Protein 9KTA (pdb70)

Organism: Bacillus subtilis (strain 168) (NCBI:txid224308)

Foldseek 3Di:
DAAEAEEEEEEADFDQALVCPQQLVCQVVPNDGDDPVVSVVVSVLQVVLPHGNVFNVLSVLQQVLLQVVLVPPDPHYRYDYFYAHRRDPPHLLVRLVVCVVVPHQEYEYEYQFAFAFPVPQVVSVVVNQVSCVVVDRHHYHYDRHQLPLVLLLVVLLVLVLVVLVPDDPLQNVQEEEEEEEAKDFPCSVVVVTCRVVSSVVSFVSSCVSNVNDHYYYAYEDYDDDPGDIDGDYLQVVVVVVCVVRNRQEYEYEHNRHQDDDSCCSPGQVPRNVVSSVVSNHHYHYGDHNRNDVSVSVSVSVSRCVSVVNDD

Secondary structure (DSSP, 8-state):
-PEEEEEEEEE----SSGGGHHHHHHHHTTT-PPPHHHHHHHHHHHHHTT-SHHHHHHHHHHHHHHHHHHHHH-SSEEEEEEEEESSSSSBHHHHHHHHHHTT--EEEEEESSSS--TTTHHHHHHHHHHHHHHH-S-EEEE----TT-HHHHHHHHHHHHHHHHHS-HHHHTSEEEEEEEE--BGGGGGGT--HHHHHHHHHHHHHHHHT---EEEEEE-----SS-BSS-BHHHHHHHHHHHH--SEEEEE-TT--SSSHHHHTTTTTHHHHHHHHHT-EEE-PPP-TT-HHHHHHHHHHHHHHTTS--

GO terms:
  GO:0005737 cytoplasm (C, EXP)

Sequence (311 aa):
SRKKMGLLVMACCCGTPYKEEDIEERRYYYTHIRRRGRKPEPEEMMLQDLKDRYEAIGGISPLAQQITEQQAHHNLEQHLNEIQDEITFKAYIGLKKHIEPFIEDAVAEMHKDGITEAVSIVLAPHFSTFSSVQSSYNKKRAKKEEAEEKKLGGGLTITTSVESWYDEPKFVTYWVDRVKETYASMPEDDERENAMLIVSAHSLPEKIKKEEFFGDPYPDQLHEESAKKLIAEGAGVSSEYAVGWQSEGNTPDPWLGPDVQDLTRDLFEEQKGYQQAFVYVPVGFVADHLEEVLYYDNDYECKVVTDDIGASYYRPEEMPNAKKPEFIDALATVVLKKLGRVD

Structure (mmCIF, N/CA/C/O backbone):
data_9KTA
#
_entry.id   9KTA
#
_cell.length_a   48.620
_cell.length_b   49.820
_cell.length_c   118.430
_cell.angle_alpha   90.00
_cell.angle_beta   90.00
_cell.angle_gamma   90.00
#
_symmetry.space_group_name_H-M   'P 21 21 21'
#
loop_
_entity.id
_entity.type
_entity.pdbx_description
1 polymer 'Coproporphyrin III ferrochelatase'
2 non-polymer 'MAGNESIUM ION'
3 non-polymer 'CHLORIDE ION'
4 water water
#
loop_
_atom_site.group_PDB
_atom_site.id
_atom_site.type_symbol
_atom_site.label_atom_id
_atom_site.label_alt_id
_atom_site.label_comp_id
_atom_site.label_asym_id
_atom_site.label_entity_id
_atom_site.label_seq_id
_atom_site.pdbx_PDB_ins_code
_atom_site.Cartn_x
_atom_site.Cartn_y
_atom_site.Cartn_z
_atom_site.occupancy
_atom_site.B_iso_or_equiv
_atom_site.auth_seq_id
_atom_site.auth_comp_id
_atom_site.auth_asym_id
_atom_site.auth_atom_id
_atom_site.pdbx_PDB_model_num
ATOM 1 N N . SER A 1 3 ? 14.177 -36.354 32.912 1.00 46.52 2 SER A N 1
ATOM 2 C CA . SER A 1 3 ? 14.925 -35.126 33.157 1.00 52.06 2 SER A CA 1
ATOM 3 C C . SER A 1 3 ? 14.849 -34.177 31.961 1.00 39.19 2 SER A C 1
ATOM 4 O O . SER A 1 3 ? 14.342 -34.543 30.893 1.00 31.10 2 SER A O 1
ATOM 7 N N . ARG A 1 4 ? 15.365 -32.963 32.142 1.00 23.49 3 ARG A N 1
ATOM 8 C CA . ARG A 1 4 ? 15.228 -31.941 31.115 1.00 18.12 3 ARG A CA 1
ATOM 9 C C . ARG A 1 4 ? 16.144 -32.257 29.935 1.00 19.85 3 ARG A C 1
ATOM 10 O O . ARG A 1 4 ? 17.276 -32.720 30.107 1.00 22.30 3 ARG A O 1
ATOM 18 N N . LYS A 1 5 ? 15.616 -32.065 28.726 1.00 16.57 4 LYS A N 1
ATOM 19 C CA . LYS A 1 5 ? 16.427 -32.165 27.527 1.00 17.00 4 LYS A CA 1
ATOM 20 C C . LYS A 1 5 ? 17.286 -30.917 27.402 1.00 15.33 4 LYS A C 1
ATOM 21 O O . LYS A 1 5 ? 16.799 -29.796 27.553 1.00 16.59 4 LYS A O 1
ATOM 27 N N . LYS A 1 6 ? 18.553 -31.101 27.083 1.00 12.59 5 LYS A N 1
ATOM 28 C CA . LYS A 1 6 ? 19.461 -29.989 26.848 1.00 13.98 5 LYS A CA 1
ATOM 29 C C . LYS A 1 6 ? 19.359 -29.563 25.389 1.00 12.71 5 LYS A C 1
ATOM 30 O O . LYS A 1 6 ? 19.391 -30.413 24.480 1.00 13.75 5 LYS A O 1
ATOM 36 N N . MET A 1 7 ? 19.267 -28.254 25.151 1.00 9.78 6 MET A N 1
ATOM 37 C CA . MET A 1 7 ? 19.280 -27.764 23.780 1.00 10.23 6 MET A CA 1
ATOM 38 C C . MET A 1 7 ? 20.175 -26.543 23.682 1.00 9.63 6 MET A C 1
ATOM 39 O O . MET A 1 7 ? 20.232 -25.719 24.617 1.00 11.56 6 MET A O 1
ATOM 44 N N . GLY A 1 8 ? 20.877 -26.423 22.552 1.00 9.23 7 GLY A N 1
ATOM 45 C CA . GLY A 1 8 ? 21.511 -25.161 22.235 1.00 10.18 7 GLY A CA 1
ATOM 46 C C . GLY A 1 8 ? 20.479 -24.165 21.741 1.00 8.99 7 GLY A C 1
ATOM 47 O O . GLY A 1 8 ? 19.493 -24.523 21.074 1.00 9.20 7 GLY A O 1
ATOM 48 N N . LEU A 1 9 ? 20.732 -22.897 22.053 1.00 8.94 8 LEU A N 1
ATOM 49 C CA . LEU A 1 9 ? 19.931 -21.766 21.591 1.00 8.81 8 LEU A CA 1
ATOM 50 C C . LEU A 1 9 ? 20.906 -20.888 20.825 1.00 8.63 8 LEU A C 1
ATOM 51 O O . LEU A 1 9 ? 21.731 -20.202 21.439 1.00 9.49 8 LEU A O 1
ATOM 56 N N . LEU A 1 10 ? 20.856 -20.950 19.510 1.00 8.61 9 LEU A N 1
ATOM 57 C CA . LEU A 1 10 ? 21.817 -20.244 18.670 1.00 8.79 9 LEU A CA 1
ATOM 58 C C . LEU A 1 10 ? 21.181 -18.919 18.258 1.00 8.41 9 LEU A C 1
ATOM 59 O O . LEU A 1 10 ? 20.176 -18.902 17.534 1.00 9.03 9 LEU A O 1
ATOM 64 N N . VAL A 1 11 ? 21.720 -17.818 18.764 1.00 8.77 10 VAL A N 1
ATOM 65 C CA . VAL A 1 11 ? 21.175 -16.484 18.555 1.00 8.26 10 VAL A CA 1
ATOM 66 C C . VAL A 1 11 ? 22.114 -15.772 17.589 1.00 8.15 10 VAL A C 1
ATOM 67 O O . VAL A 1 11 ? 23.314 -15.632 17.883 1.00 9.62 10 VAL A O 1
ATOM 71 N N . MET A 1 12 ? 21.594 -15.367 16.425 1.00 8.45 11 MET A N 1
ATOM 72 C CA . MET A 1 12 ? 22.426 -14.847 15.359 1.00 8.81 11 MET A CA 1
ATOM 73 C C . MET A 1 12 ? 22.092 -13.401 15.037 1.00 9.20 11 MET A C 1
ATOM 74 O O . MET A 1 12 ? 20.951 -12.956 15.207 1.00 9.32 11 MET A O 1
ATOM 79 N N . ALA A 1 13 ? 23.113 -12.658 14.610 1.00 9.19 12 ALA A N 1
ATOM 80 C CA . ALA A 1 13 ? 22.954 -11.241 14.330 1.00 9.59 12 ALA A CA 1
ATOM 81 C C . ALA A 1 13 ? 24.127 -10.794 13.475 1.00 9.11 12 ALA A C 1
ATOM 82 O O . ALA A 1 13 ? 25.094 -11.521 13.267 1.00 9.86 12 ALA A O 1
ATOM 84 N N . CYS A 1 14 ? 24.039 -9.575 12.966 1.00 10.40 13 CYS A N 1
ATOM 85 C CA A CYS A 1 14 ? 25.147 -9.137 12.132 0.25 11.23 13 CYS A CA 1
ATOM 86 C CA B CYS A 1 14 ? 25.126 -9.030 12.148 0.38 10.86 13 CYS A CA 1
ATOM 87 C CA C CYS A 1 14 ? 25.101 -8.993 12.156 0.37 10.84 13 CYS A CA 1
ATOM 88 C C . CYS A 1 14 ? 26.408 -8.865 12.937 1.00 9.93 13 CYS A C 1
ATOM 89 O O . CYS A 1 14 ? 27.499 -9.091 12.403 1.00 11.51 13 CYS A O 1
ATOM 96 N N . GLY A 1 15 ? 26.302 -8.452 14.189 1.00 10.55 14 GLY A N 1
ATOM 97 C CA . GLY A 1 15 ? 27.454 -8.120 14.989 1.00 11.24 14 GLY A CA 1
ATOM 98 C C . GLY A 1 15 ? 27.714 -6.634 14.977 1.00 10.20 14 GLY A C 1
ATOM 99 O O . GLY A 1 15 ? 27.212 -5.900 14.127 1.00 11.26 14 GLY A O 1
ATOM 100 N N . THR A 1 16 ? 28.538 -6.203 15.928 1.00 10.72 15 THR A N 1
ATOM 101 C CA . THR A 1 16 ? 28.955 -4.819 16.095 1.00 10.95 15 THR A CA 1
ATOM 102 C C . THR A 1 16 ? 30.398 -4.794 16.567 1.00 11.18 15 THR A C 1
ATOM 103 O O . THR A 1 16 ? 30.846 -5.723 17.248 1.00 12.32 15 THR A O 1
ATOM 107 N N . PRO A 1 17 ? 31.146 -3.738 16.251 1.00 10.61 16 PRO A N 1
ATOM 108 C CA . PRO A 1 17 ? 32.501 -3.628 16.811 1.00 10.30 16 PRO A CA 1
ATOM 109 C C . PRO A 1 17 ? 32.438 -3.593 18.333 1.00 10.52 16 PRO A C 1
ATOM 110 O O . PRO A 1 17 ? 31.466 -3.109 18.907 1.00 11.78 16 PRO A O 1
ATOM 114 N N . TYR A 1 18 ? 33.493 -4.056 18.994 1.00 10.37 17 TYR A N 1
ATOM 115 C CA . TYR A 1 18 ? 33.545 -4.054 20.446 1.00 10.94 17 TYR A CA 1
ATOM 116 C C . TYR A 1 18 ? 34.268 -2.835 21.005 1.00 10.19 17 TYR A C 1
ATOM 117 O O . TYR A 1 18 ? 34.062 -2.480 22.180 1.00 11.63 17 TYR A O 1
ATOM 126 N N . LYS A 1 19 ? 35.119 -2.209 20.186 1.00 10.08 18 LYS A N 1
ATOM 127 C CA . LYS A 1 19 ? 35.898 -1.043 20.574 1.00 9.68 18 LYS A CA 1
ATOM 128 C C . LYS A 1 19 ? 36.228 -0.276 19.302 1.00 8.26 18 LYS A C 1
ATOM 129 O O . LYS A 1 19 ? 36.046 -0.791 18.189 1.00 8.77 18 LYS A O 1
ATOM 135 N N . GLU A 1 20 ? 36.710 0.957 19.450 1.00 8.90 19 GLU A N 1
ATOM 136 C CA . GLU A 1 20 ? 36.922 1.779 18.261 1.00 8.81 19 GLU A CA 1
ATOM 137 C C . GLU A 1 20 ? 37.932 1.148 17.306 1.00 8.57 19 GLU A C 1
ATOM 138 O O . GLU A 1 20 ? 37.803 1.286 16.079 1.00 9.15 19 GLU A O 1
ATOM 144 N N . GLU A 1 21 ? 38.941 0.446 17.837 1.00 8.43 20 GLU A N 1
ATOM 145 C CA . GLU A 1 21 ? 39.957 -0.161 16.992 1.00 9.20 20 GLU A CA 1
ATOM 146 C C . GLU A 1 21 ? 39.432 -1.355 16.197 1.00 9.37 20 GLU A C 1
ATOM 147 O O . GLU A 1 21 ? 40.178 -1.870 15.354 1.00 11.16 20 GLU A O 1
ATOM 153 N N . ASP A 1 22 ? 38.187 -1.788 16.424 1.00 8.74 21 ASP A N 1
ATOM 154 C CA . ASP A 1 22 ? 37.562 -2.827 15.621 1.00 8.36 21 ASP A CA 1
ATOM 155 C C . ASP A 1 22 ? 36.830 -2.279 14.400 1.00 8.23 21 ASP A C 1
ATOM 156 O O . ASP A 1 22 ? 36.399 -3.064 13.544 1.00 9.24 21 ASP A O 1
ATOM 161 N N . ILE A 1 23 ? 36.630 -0.966 14.322 1.00 8.53 22 ILE A N 1
ATOM 162 C CA . ILE A 1 23 ? 35.853 -0.413 13.220 1.00 9.28 22 ILE A CA 1
ATOM 163 C C . ILE A 1 23 ? 36.452 -0.804 11.873 1.00 9.01 22 ILE A C 1
ATOM 164 O O . ILE A 1 23 ? 35.726 -1.232 10.962 1.00 9.27 22 ILE A O 1
ATOM 169 N N . GLU A 1 24 ? 37.768 -0.664 11.717 1.00 9.29 23 GLU A N 1
ATOM 170 C CA A GLU A 1 24 ? 38.378 -0.933 10.429 0.49 9.93 23 GLU A CA 1
ATOM 171 C CA B GLU A 1 24 ? 38.391 -0.944 10.424 0.51 9.98 23 GLU A CA 1
ATOM 172 C C . GLU A 1 24 ? 38.046 -2.344 9.950 1.00 9.54 23 GLU A C 1
ATOM 173 O O . GLU A 1 24 ? 37.583 -2.532 8.816 1.00 11.02 23 GLU A O 1
ATOM 184 N N . ARG A 1 25 ? 38.248 -3.349 10.804 1.00 9.61 24 ARG A N 1
ATOM 185 C CA A ARG A 1 25 ? 38.067 -4.736 10.373 0.52 11.22 24 ARG A CA 1
ATOM 186 C CA B ARG A 1 25 ? 38.060 -4.688 10.282 0.48 11.04 24 ARG A CA 1
ATOM 187 C C . ARG A 1 25 ? 36.587 -5.032 10.170 1.00 11.12 24 ARG A C 1
ATOM 188 O O . ARG A 1 25 ? 36.196 -5.760 9.226 1.00 11.97 24 ARG A O 1
ATOM 203 N N . TYR A 1 26 ? 35.747 -4.482 11.049 1.00 10.07 25 TYR A N 1
ATOM 204 C CA A TYR A 1 26 ? 34.319 -4.752 10.945 0.50 9.71 25 TYR A CA 1
ATOM 205 C CA B TYR A 1 26 ? 34.316 -4.727 10.958 0.50 9.73 25 TYR A CA 1
ATOM 206 C C . TYR A 1 26 ? 33.772 -4.229 9.622 1.00 9.03 25 TYR A C 1
ATOM 207 O O . TYR A 1 26 ? 33.074 -4.947 8.887 1.00 9.38 25 TYR A O 1
ATOM 224 N N . TYR A 1 27 ? 34.097 -2.987 9.288 1.00 9.33 26 TYR A N 1
ATOM 225 C CA . TYR A 1 27 ? 33.643 -2.417 8.031 1.00 9.16 26 TYR A CA 1
ATOM 226 C C . TYR A 1 27 ? 34.330 -3.036 6.832 1.00 8.57 26 TYR A C 1
ATOM 227 O O . TYR A 1 27 ? 33.693 -3.146 5.771 1.00 10.37 26 TYR A O 1
ATOM 236 N N . THR A 1 28 ? 35.592 -3.479 6.969 1.00 9.47 27 THR A N 1
ATOM 237 C CA . THR A 1 28 ? 36.193 -4.219 5.860 1.00 8.87 27 THR A CA 1
ATOM 238 C C . THR A 1 28 ? 35.358 -5.454 5.554 1.00 8.64 27 THR A C 1
ATOM 239 O O . THR A 1 28 ? 35.099 -5.781 4.387 1.00 9.47 27 THR A O 1
ATOM 243 N N . HIS A 1 29 ? 34.901 -6.125 6.623 1.00 9.17 28 HIS A N 1
ATOM 244 C CA . HIS A 1 29 ? 34.120 -7.348 6.474 1.00 9.02 28 HIS A CA 1
ATOM 245 C C . HIS A 1 29 ? 32.778 -7.054 5.802 1.00 9.17 28 HIS A C 1
ATOM 246 O O . HIS A 1 29 ? 32.400 -7.720 4.825 1.00 10.94 28 HIS A O 1
ATOM 253 N N . ILE A 1 30 ? 32.089 -5.994 6.249 1.00 9.56 29 ILE A N 1
ATOM 254 C CA . ILE A 1 30 ? 30.831 -5.616 5.611 1.00 11.27 29 ILE A CA 1
ATOM 255 C C . ILE A 1 30 ? 31.053 -5.269 4.155 1.00 11.42 29 ILE A C 1
ATOM 256 O O . ILE A 1 30 ? 30.202 -5.559 3.299 1.00 13.05 29 ILE A O 1
ATOM 261 N N . ARG A 1 31 ? 32.159 -4.604 3.861 1.00 10.24 30 ARG A N 1
ATOM 262 C CA . ARG A 1 31 ? 32.516 -4.181 2.518 1.00 10.85 30 ARG A CA 1
ATOM 263 C C . ARG A 1 31 ? 33.189 -5.283 1.708 1.00 11.03 30 ARG A C 1
ATOM 264 O O . ARG A 1 31 ? 33.746 -5.007 0.650 1.00 10.81 30 ARG A O 1
ATOM 272 N N . ARG A 1 32 ? 33.114 -6.529 2.157 1.00 9.79 31 ARG A N 1
ATOM 273 C CA B ARG A 1 32 ? 33.555 -7.679 1.371 0.51 10.21 31 ARG A CA 1
ATOM 274 C CA C ARG A 1 32 ? 33.546 -7.657 1.336 0.49 10.12 31 ARG A CA 1
ATOM 275 C C . ARG A 1 32 ? 35.031 -7.561 0.993 1.00 9.48 31 ARG A C 1
ATOM 276 O O . ARG A 1 32 ? 35.440 -7.819 -0.140 1.00 10.21 31 ARG A O 1
ATOM 291 N N . GLY A 1 33 ? 35.851 -7.205 1.988 1.00 10.06 32 GLY A N 1
ATOM 292 C CA . GLY A 1 33 ? 37.288 -7.190 1.810 1.00 11.98 32 GLY A CA 1
ATOM 293 C C . GLY A 1 33 ? 37.887 -5.857 1.444 1.00 11.57 32 GLY A C 1
ATOM 294 O O . GLY A 1 33 ? 39.117 -5.767 1.290 1.00 13.83 32 GLY A O 1
ATOM 295 N N . ARG A 1 34 ? 37.067 -4.839 1.263 1.00 10.69 33 ARG A N 1
ATOM 296 C CA . ARG A 1 34 ? 37.541 -3.528 0.824 1.00 11.55 33 ARG A CA 1
ATOM 297 C C . ARG A 1 34 ? 37.744 -2.643 2.051 1.00 12.13 33 ARG A C 1
ATOM 298 O O . ARG A 1 34 ? 36.766 -2.200 2.671 1.00 13.75 33 ARG A O 1
ATOM 306 N N . LYS A 1 35 ? 38.998 -2.411 2.424 1.00 12.85 34 LYS A N 1
ATOM 307 C CA . LYS A 1 35 ? 39.299 -1.623 3.610 1.00 11.89 34 LYS A CA 1
ATOM 308 C C . LYS A 1 35 ? 38.788 -0.204 3.397 1.00 11.97 34 LYS A C 1
ATOM 309 O O . LYS A 1 35 ? 39.040 0.382 2.332 1.00 14.02 34 LYS A O 1
ATOM 315 N N . PRO A 1 36 ? 38.073 0.386 4.360 1.00 12.12 35 PRO A N 1
ATOM 316 C CA . PRO A 1 36 ? 37.662 1.789 4.197 1.00 13.64 35 PRO A CA 1
ATOM 317 C C . PRO A 1 36 ? 38.875 2.694 4.095 1.00 12.61 35 PRO A C 1
ATOM 318 O O . PRO A 1 36 ? 39.909 2.453 4.724 1.00 13.94 35 PRO A O 1
ATOM 322 N N . GLU A 1 37 ? 38.730 3.733 3.284 1.00 14.41 36 GLU A N 1
ATOM 323 C CA . GLU A 1 37 ? 39.758 4.737 3.136 1.00 14.89 36 GLU A CA 1
ATOM 324 C C . GLU A 1 37 ? 39.856 5.561 4.415 1.00 13.79 36 GLU A C 1
ATOM 325 O O . GLU A 1 37 ? 38.942 5.553 5.240 1.00 14.20 36 GLU A O 1
ATOM 331 N N . PRO A 1 38 ? 40.967 6.284 4.608 1.00 15.87 37 PRO A N 1
ATOM 332 C CA . PRO A 1 38 ? 41.159 6.971 5.894 1.00 18.03 37 PRO A CA 1
ATOM 333 C C . PRO A 1 38 ? 40.055 7.954 6.249 1.00 15.64 37 PRO A C 1
ATOM 334 O O . PRO A 1 38 ? 39.654 8.020 7.410 1.00 15.84 37 PRO A O 1
ATOM 338 N N . GLU A 1 39 ? 39.522 8.698 5.276 1.00 16.79 38 GLU A N 1
ATOM 339 C CA A GLU A 1 39 ? 38.477 9.665 5.597 0.44 16.66 38 GLU A CA 1
ATOM 340 C CA B GLU A 1 39 ? 38.481 9.665 5.608 0.56 16.50 38 GLU A CA 1
ATOM 341 C C . GLU A 1 39 ? 37.232 8.958 6.114 1.00 13.54 38 GLU A C 1
ATOM 342 O O . GLU A 1 39 ? 36.579 9.423 7.066 1.00 13.51 38 GLU A O 1
ATOM 353 N N . MET A 1 40 ? 36.903 7.809 5.523 1.00 13.66 39 MET A N 1
ATOM 354 C CA A MET A 1 40 ? 35.751 7.049 5.986 0.45 13.53 39 MET A CA 1
ATOM 355 C CA B MET A 1 40 ? 35.755 7.042 5.981 0.55 13.55 39 MET A CA 1
ATOM 356 C C . MET A 1 40 ? 35.991 6.454 7.370 1.00 12.62 39 MET A C 1
ATOM 357 O O . MET A 1 40 ? 35.079 6.424 8.205 1.00 13.93 39 MET A O 1
ATOM 366 N N . LEU A 1 41 ? 37.198 5.952 7.637 1.00 14.22 40 LEU A N 1
ATOM 367 C CA . LEU A 1 41 ? 37.475 5.447 8.980 1.00 15.11 40 LEU A CA 1
ATOM 368 C C . LEU A 1 41 ? 37.253 6.530 10.028 1.00 13.58 40 LEU A C 1
ATOM 369 O O . LEU A 1 41 ? 36.649 6.288 11.085 1.00 15.72 40 LEU A O 1
ATOM 374 N N . GLN A 1 42 ? 37.763 7.737 9.758 1.00 14.06 41 GLN A N 1
ATOM 375 C CA . GLN A 1 42 ? 37.592 8.825 10.714 1.00 13.69 41 GLN A CA 1
ATOM 376 C C . GLN A 1 42 ? 36.113 9.175 10.880 1.00 14.29 41 GLN A C 1
ATOM 377 O O . GLN A 1 42 ? 35.638 9.391 12.003 1.00 14.63 41 GLN A O 1
ATOM 383 N N . ASP A 1 43 ? 35.370 9.229 9.771 1.00 13.80 42 ASP A N 1
ATOM 384 C CA . ASP A 1 43 ? 33.942 9.539 9.836 1.00 12.91 42 ASP A CA 1
ATOM 385 C C . ASP A 1 43 ? 33.204 8.526 10.688 1.00 12.64 42 ASP A C 1
ATOM 386 O O . ASP A 1 43 ? 32.383 8.892 11.544 1.00 13.08 42 ASP A O 1
ATOM 391 N N . LEU A 1 44 ? 33.500 7.246 10.482 1.00 12.18 43 LEU A N 1
ATOM 392 C CA . LEU A 1 44 ? 32.817 6.222 11.265 1.00 12.77 43 LEU A CA 1
ATOM 393 C C . LEU A 1 44 ? 33.119 6.360 12.747 1.00 12.79 43 LEU A C 1
ATOM 394 O O . LEU A 1 44 ? 32.219 6.229 13.592 1.00 12.73 43 LEU A O 1
ATOM 399 N N . LYS A 1 45 ? 34.385 6.628 13.089 1.00 12.52 44 LYS A N 1
ATOM 400 C CA . LYS A 1 45 ? 34.700 6.853 14.493 1.00 13.30 44 LYS A CA 1
ATOM 401 C C . LYS A 1 45 ? 33.874 7.999 15.055 1.00 12.61 44 LYS A C 1
ATOM 402 O O . LYS A 1 45 ? 33.357 7.917 16.172 1.00 12.92 44 LYS A O 1
ATOM 408 N N . ASP A 1 46 ? 33.767 9.092 14.295 1.00 12.44 45 ASP A N 1
ATOM 409 C CA . ASP A 1 46 ? 33.008 10.255 14.753 1.00 12.70 45 ASP A CA 1
ATOM 410 C C . ASP A 1 46 ? 31.533 9.916 14.951 1.00 12.30 45 ASP A C 1
ATOM 411 O O . ASP A 1 46 ? 30.914 10.405 15.896 1.00 12.70 45 ASP A O 1
ATOM 416 N N . ARG A 1 47 ? 30.963 9.090 14.060 1.00 11.99 46 ARG A N 1
ATOM 417 C CA . ARG A 1 47 ? 29.554 8.707 14.185 1.00 11.60 46 ARG A CA 1
ATOM 418 C C . ARG A 1 47 ? 29.344 7.926 15.468 1.00 11.64 46 ARG A C 1
ATOM 419 O O . ARG A 1 47 ? 28.391 8.168 16.222 1.00 12.39 46 ARG A O 1
ATOM 427 N N . TYR A 1 48 ? 30.235 6.961 15.734 1.00 11.00 47 TYR A N 1
ATOM 428 C CA . TYR A 1 48 ? 30.106 6.185 16.960 1.00 11.78 47 TYR A CA 1
ATOM 429 C C . TYR A 1 48 ? 30.287 7.058 18.202 1.00 12.78 47 TYR A C 1
ATOM 430 O O . TYR A 1 48 ? 29.588 6.864 19.198 1.00 14.35 47 TYR A O 1
ATOM 439 N N . GLU A 1 49 ? 31.198 8.042 18.168 1.00 12.18 48 GLU A N 1
ATOM 440 C CA . GLU A 1 49 ? 31.326 8.963 19.301 1.00 12.57 48 GLU A CA 1
ATOM 441 C C . GLU A 1 49 ? 30.047 9.772 19.496 1.00 12.31 48 GLU A C 1
ATOM 442 O O . GLU A 1 49 ? 29.591 9.982 20.633 1.00 14.05 48 GLU A O 1
ATOM 448 N N . ALA A 1 50 ? 29.445 10.211 18.385 1.00 12.79 49 ALA A N 1
ATOM 449 C CA . ALA A 1 50 ? 28.234 11.029 18.447 1.00 14.52 49 ALA A CA 1
ATOM 450 C C . ALA A 1 50 ? 27.060 10.279 19.047 1.00 14.85 49 ALA A C 1
ATOM 451 O O . ALA A 1 50 ? 26.184 10.907 19.655 1.00 18.02 49 ALA A O 1
ATOM 453 N N . ILE A 1 51 ? 26.989 8.962 18.847 1.00 14.02 50 ILE A N 1
ATOM 454 C CA . ILE A 1 51 ? 25.881 8.177 19.390 1.00 15.12 50 ILE A CA 1
ATOM 455 C C . ILE A 1 51 ? 26.119 7.715 20.829 1.00 14.47 50 ILE A C 1
ATOM 456 O O . ILE A 1 51 ? 25.331 6.918 21.342 1.00 16.84 50 ILE A O 1
ATOM 461 N N . GLY A 1 52 ? 27.219 8.118 21.462 1.00 15.28 51 GLY A N 1
ATOM 462 C CA . GLY A 1 52 ? 27.461 7.758 22.844 1.00 15.06 51 GLY A CA 1
ATOM 463 C C . GLY A 1 52 ? 28.485 6.666 23.066 1.00 14.58 51 GLY A C 1
ATOM 464 O O . GLY A 1 52 ? 28.682 6.256 24.223 1.00 15.75 51 GLY A O 1
ATOM 465 N N . GLY A 1 53 ? 29.128 6.174 22.010 1.00 13.14 52 GLY A N 1
ATOM 466 C CA . GLY A 1 53 ? 30.223 5.228 22.124 1.00 14.10 52 GLY A CA 1
ATOM 467 C C . GLY A 1 53 ? 29.827 3.826 21.688 1.00 12.02 52 GLY A C 1
ATOM 468 O O . GLY A 1 53 ? 28.656 3.489 21.556 1.00 13.83 52 GLY A O 1
ATOM 469 N N . ILE A 1 54 ? 30.845 2.986 21.553 1.00 13.42 53 ILE A N 1
ATOM 470 C CA . ILE A 1 54 ? 30.735 1.643 20.979 1.00 12.41 53 ILE A CA 1
ATOM 471 C C . ILE A 1 54 ? 30.430 0.573 22.010 1.00 15.76 53 ILE A C 1
ATOM 472 O O . ILE A 1 54 ? 29.614 -0.315 21.733 1.00 16.31 53 ILE A O 1
ATOM 477 N N . SER A 1 55 ? 31.095 0.591 23.169 1.00 16.43 54 SER A N 1
ATOM 478 C CA . SER A 1 55 ? 30.969 -0.523 24.106 1.00 19.51 54 SER A CA 1
ATOM 479 C C . SER A 1 55 ? 29.537 -0.892 24.436 1.00 15.24 54 SER A C 1
ATOM 480 O O . SER A 1 55 ? 29.261 -2.091 24.584 1.00 19.37 54 SER A O 1
ATOM 483 N N . PRO A 1 56 ? 28.593 0.033 24.568 1.00 13.49 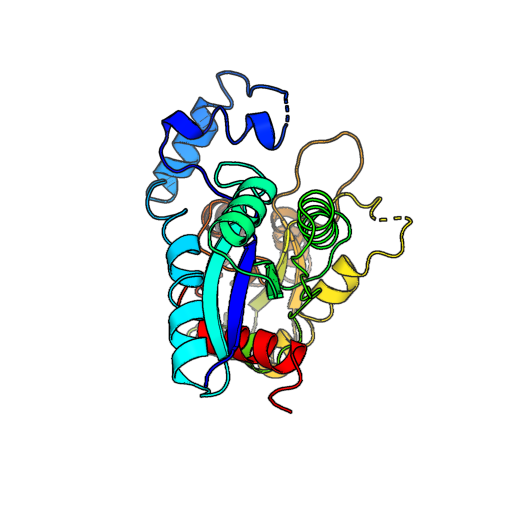55 PRO A N 1
ATOM 484 C CA . PRO A 1 56 ? 27.238 -0.424 24.884 1.00 15.90 55 PRO A CA 1
ATOM 485 C C . PRO A 1 56 ? 26.626 -1.326 23.805 1.00 17.47 55 PRO A C 1
ATOM 486 O O . PRO A 1 56 ? 25.725 -2.120 24.124 1.00 15.75 55 PRO A O 1
ATOM 490 N N . LEU A 1 57 ? 27.114 -1.293 22.548 1.00 16.64 56 LEU A N 1
ATOM 491 C CA . LEU A 1 57 ? 26.368 -1.903 21.438 1.00 14.47 56 LEU A CA 1
ATOM 492 C C . LEU A 1 57 ? 26.386 -3.428 21.468 1.00 17.93 56 LEU A C 1
ATOM 493 O O . LEU A 1 57 ? 25.321 -4.053 21.395 1.00 15.93 56 LEU A O 1
ATOM 498 N N . ALA A 1 58 ? 27.581 -4.054 21.521 1.00 17.61 57 ALA A N 1
ATOM 499 C CA . ALA A 1 58 ? 27.613 -5.519 21.560 1.00 17.89 57 ALA A CA 1
ATOM 500 C C . ALA A 1 58 ? 27.042 -6.030 22.863 1.00 17.34 57 ALA A C 1
ATOM 501 O O . ALA A 1 58 ? 26.566 -7.182 22.954 1.00 19.81 57 ALA A O 1
ATOM 503 N N . GLN A 1 59 ? 27.104 -5.185 23.896 1.00 16.82 58 GLN A N 1
ATOM 504 C CA A GLN A 1 59 ? 26.531 -5.567 25.172 0.36 17.95 58 GLN A CA 1
ATOM 505 C CA B GLN A 1 59 ? 26.536 -5.584 25.167 0.64 17.39 58 GLN A CA 1
ATOM 506 C C . GLN A 1 59 ? 25.050 -5.859 25.029 1.00 14.99 58 GLN A C 1
ATOM 507 O O . GLN A 1 59 ? 24.537 -6.778 25.664 1.00 16.50 58 GLN A O 1
ATOM 518 N N . ILE A 1 60 ? 24.343 -5.078 24.191 1.00 15.81 59 ILE A N 1
ATOM 519 C CA . ILE A 1 60 ? 22.905 -5.342 24.034 1.00 12.92 59 ILE A CA 1
ATOM 520 C C . ILE A 1 60 ? 22.658 -6.749 23.517 1.00 13.52 59 ILE A C 1
ATOM 521 O O . ILE A 1 60 ? 21.793 -7.472 24.005 1.00 11.79 59 ILE A O 1
ATOM 526 N N . THR A 1 61 ? 23.389 -7.145 22.501 1.00 12.99 60 THR A N 1
ATOM 527 C CA . THR A 1 61 ? 23.148 -8.439 21.884 1.00 12.44 60 THR A CA 1
ATOM 528 C C . THR A 1 61 ? 23.437 -9.573 22.867 1.00 13.09 60 THR A C 1
ATOM 529 O O . THR A 1 61 ? 22.688 -10.567 22.961 1.00 12.61 60 THR A O 1
ATOM 533 N N . GLU A 1 62 ? 24.542 -9.442 23.595 1.00 13.52 61 GLU A N 1
ATOM 534 C CA . GLU A 1 62 ? 24.861 -10.414 24.630 1.00 13.76 61 GLU A CA 1
ATOM 535 C C . GLU A 1 62 ? 23.751 -10.474 25.674 1.00 12.97 61 GLU A C 1
ATOM 536 O O . GLU A 1 62 ? 23.352 -11.560 26.128 1.00 13.45 61 GLU A O 1
ATOM 542 N N . GLN A 1 63 ? 23.241 -9.313 26.078 1.00 12.56 62 GLN A N 1
ATOM 543 C CA . GLN A 1 63 ? 22.157 -9.278 27.046 1.00 13.11 62 GLN A CA 1
ATOM 544 C C . GLN A 1 63 ? 20.892 -9.925 26.487 1.00 11.62 62 GLN A C 1
ATOM 545 O O . GLN A 1 63 ? 20.176 -10.615 27.222 1.00 11.44 62 GLN A O 1
ATOM 551 N N . GLN A 1 64 ? 20.586 -9.696 25.213 1.00 10.18 63 GLN A N 1
ATOM 552 C CA . GLN A 1 64 ? 19.416 -10.328 24.616 1.00 10.10 63 GLN A CA 1
ATOM 553 C C . GLN A 1 64 ? 19.549 -11.836 24.680 1.00 10.07 63 GLN A C 1
ATOM 554 O O . GLN A 1 64 ? 18.611 -12.533 25.086 1.00 10.40 63 GLN A O 1
ATOM 560 N N . ALA A 1 65 ? 20.711 -12.362 24.283 1.00 10.63 64 ALA A N 1
ATOM 561 C CA . ALA A 1 65 ? 20.870 -13.806 24.247 1.00 11.88 64 ALA A CA 1
ATOM 562 C C . ALA A 1 65 ? 20.817 -14.390 25.650 1.00 12.69 64 ALA A C 1
ATOM 563 O O . ALA A 1 65 ? 20.152 -15.416 25.884 1.00 12.09 64 ALA A O 1
ATOM 565 N N . HIS A 1 66 ? 21.485 -13.739 26.603 1.00 11.88 65 HIS A N 1
ATOM 566 C CA A HIS A 1 66 ? 21.499 -14.279 27.953 0.44 14.88 65 HIS A CA 1
ATOM 567 C CA B HIS A 1 66 ? 21.520 -14.206 27.991 0.56 15.18 65 HIS A CA 1
ATOM 568 C C . HIS A 1 66 ? 20.139 -14.150 28.623 1.00 11.85 65 HIS A C 1
ATOM 569 O O . HIS A 1 66 ? 19.701 -15.085 29.318 1.00 11.46 65 HIS A O 1
ATOM 582 N N . ASN A 1 67 ? 19.452 -13.040 28.435 1.00 10.06 66 ASN A N 1
ATOM 583 C CA . ASN A 1 67 ? 18.129 -12.912 29.033 1.00 10.91 66 ASN A CA 1
ATOM 584 C C . ASN A 1 67 ? 17.152 -13.899 28.395 1.00 9.53 66 ASN A C 1
ATOM 585 O O . ASN A 1 67 ? 16.273 -14.435 29.079 1.00 9.92 66 ASN A O 1
ATOM 590 N N . LEU A 1 68 ? 17.268 -14.125 27.089 1.00 9.33 67 LEU A N 1
ATOM 591 C CA . LEU A 1 68 ? 16.414 -15.109 26.440 1.00 9.49 67 LEU A CA 1
ATOM 592 C C . LEU A 1 68 ? 16.657 -16.508 26.997 1.00 9.11 67 LEU A C 1
ATOM 593 O O . LEU A 1 68 ? 15.695 -17.244 27.256 1.00 10.05 67 LEU A O 1
ATOM 598 N N . GLU A 1 69 ? 17.924 -16.897 27.146 1.00 10.00 68 GLU A N 1
ATOM 599 C CA . GLU A 1 69 ? 18.244 -18.188 27.755 1.00 10.85 68 GLU A CA 1
ATOM 600 C C . GLU A 1 69 ? 17.591 -18.321 29.121 1.00 9.61 68 GLU A C 1
ATOM 601 O O . GLU A 1 69 ? 16.898 -19.307 29.405 1.00 9.75 68 GLU A O 1
ATOM 607 N N . GLN A 1 70 ? 17.817 -17.329 29.992 1.00 9.83 69 GLN A N 1
ATOM 608 C CA . GLN A 1 70 ? 17.316 -17.447 31.354 1.00 10.56 69 GLN A CA 1
ATOM 609 C C . GLN A 1 70 ? 15.795 -17.479 31.369 1.00 9.63 69 GLN A C 1
ATOM 610 O O . GLN A 1 70 ? 15.178 -18.256 32.120 1.00 10.31 69 GLN A O 1
ATOM 616 N N . HIS A 1 71 ? 15.158 -16.649 30.535 1.00 9.79 70 HIS A N 1
ATOM 617 C CA . HIS A 1 71 ? 13.709 -16.587 30.540 1.00 10.60 70 HIS A CA 1
ATOM 618 C C . HIS A 1 71 ? 13.101 -17.879 29.999 1.00 8.83 70 HIS A C 1
ATOM 619 O O . HIS A 1 71 ? 12.125 -18.407 30.558 1.00 9.76 70 HIS A O 1
ATOM 626 N N . LEU A 1 72 ? 13.619 -18.380 28.868 1.00 9.69 71 LEU A N 1
ATOM 627 C CA . LEU A 1 72 ? 13.162 -19.674 28.375 1.00 10.44 71 LEU A CA 1
ATOM 628 C C . LEU A 1 72 ? 13.283 -20.735 29.456 1.00 9.90 71 LEU A C 1
ATOM 629 O O . LEU A 1 72 ? 12.400 -21.598 29.579 1.00 10.51 71 LEU A O 1
ATOM 634 N N . ASN A 1 73 ? 14.400 -20.742 30.190 1.00 9.89 72 ASN A N 1
ATOM 635 C CA . ASN A 1 73 ? 14.597 -21.794 31.183 1.00 9.66 72 ASN A CA 1
ATOM 636 C C . ASN A 1 73 ? 13.642 -21.671 32.350 1.00 10.82 72 ASN A C 1
ATOM 637 O O . ASN A 1 73 ? 13.348 -22.683 32.994 1.00 11.67 72 ASN A O 1
ATOM 642 N N . GLU A 1 74 ? 13.179 -20.449 32.658 1.00 10.05 73 GLU A N 1
ATOM 643 C CA . GLU A 1 74 ? 12.280 -20.242 33.788 1.00 11.26 73 GLU A CA 1
ATOM 644 C C . GLU A 1 74 ? 10.818 -20.480 33.437 1.00 11.15 73 GLU A C 1
ATOM 645 O O . GLU A 1 74 ? 10.037 -20.843 34.330 1.00 13.74 73 GLU A O 1
ATOM 651 N N . ILE A 1 75 ? 10.409 -20.296 32.182 1.00 10.69 74 ILE A N 1
ATOM 652 C CA . ILE A 1 75 ? 8.981 -20.326 31.865 1.00 11.84 74 ILE A CA 1
ATOM 653 C C . ILE A 1 75 ? 8.472 -21.703 31.485 1.00 12.81 74 ILE A C 1
ATOM 654 O O . ILE A 1 75 ? 7.255 -21.880 31.331 1.00 13.98 74 ILE A O 1
ATOM 659 N N . GLN A 1 76 ? 9.346 -22.684 31.319 1.00 13.01 75 GLN A N 1
ATOM 660 C CA . GLN A 1 76 ? 8.930 -24.045 31.026 1.00 13.15 75 GLN A CA 1
ATOM 661 C C . GLN A 1 76 ? 9.938 -24.979 31.675 1.00 11.14 75 GLN A C 1
ATOM 662 O O . GLN A 1 76 ? 11.051 -24.573 32.037 1.00 12.50 75 GLN A O 1
ATOM 668 N N . ASP A 1 77 ? 9.540 -26.240 31.785 1.00 12.53 76 ASP A N 1
ATOM 669 C CA . ASP A 1 77 ? 10.235 -27.191 32.635 1.00 11.92 76 ASP A CA 1
ATOM 670 C C . ASP A 1 77 ? 10.758 -28.403 31.882 1.00 12.04 76 ASP A C 1
ATOM 671 O O . ASP A 1 77 ? 11.257 -29.332 32.512 1.00 14.68 76 ASP A O 1
ATOM 676 N N . GLU A 1 78 ? 10.681 -28.406 30.559 1.00 12.13 77 GLU A N 1
ATOM 677 C CA . GLU A 1 78 ? 11.037 -29.559 29.737 1.00 12.80 77 GLU A CA 1
ATOM 678 C C . GLU A 1 78 ? 12.444 -29.480 29.178 1.00 12.17 77 GLU A C 1
ATOM 679 O O . GLU A 1 78 ? 13.084 -30.522 28.979 1.00 14.13 77 GLU A O 1
ATOM 685 N N . ILE A 1 79 ? 12.913 -28.276 28.876 1.00 11.19 78 ILE A N 1
ATOM 686 C CA . ILE A 1 79 ? 14.166 -28.063 28.159 1.00 10.81 78 ILE A CA 1
ATOM 687 C C . ILE A 1 79 ? 15.050 -27.156 28.989 1.00 11.65 78 ILE A C 1
ATOM 688 O O . ILE A 1 79 ? 14.556 -26.187 29.584 1.00 13.11 78 ILE A O 1
ATOM 693 N N . THR A 1 80 ? 16.345 -27.419 28.994 1.00 10.94 79 THR A N 1
ATOM 694 C CA . THR A 1 80 ? 17.319 -26.462 29.474 1.00 11.37 79 THR A CA 1
ATOM 695 C C . THR A 1 80 ? 18.120 -25.966 28.288 1.00 11.35 79 THR A C 1
ATOM 696 O O . THR A 1 80 ? 18.767 -26.755 27.566 1.00 11.20 79 THR A O 1
ATOM 700 N N . PHE A 1 81 ? 18.030 -24.670 28.050 1.00 10.76 80 PHE A N 1
ATOM 701 C CA . PHE A 1 81 ? 18.712 -24.033 26.927 1.00 9.85 80 PHE A CA 1
ATOM 702 C C . PHE A 1 81 ? 20.044 -23.448 27.376 1.00 10.94 80 PHE A C 1
ATOM 703 O O . PHE A 1 81 ? 20.171 -22.922 28.490 1.00 11.14 80 PHE A O 1
ATOM 711 N N . LYS A 1 82 ? 21.025 -23.484 26.469 1.00 11.18 81 LYS A N 1
ATOM 712 C CA . LYS A 1 82 ? 22.269 -22.735 26.627 1.00 11.16 81 LYS A CA 1
ATOM 713 C C . LYS A 1 82 ? 22.437 -21.894 25.380 1.00 10.08 81 LYS A C 1
ATOM 714 O O . LYS A 1 82 ? 22.462 -22.432 24.268 1.00 10.33 81 LYS A O 1
ATOM 720 N N . ALA A 1 83 ? 22.539 -20.591 25.556 1.00 10.55 82 ALA A N 1
ATOM 721 C CA . ALA A 1 83 ? 22.685 -19.665 24.444 1.00 10.75 82 ALA A CA 1
ATOM 722 C C . ALA A 1 83 ? 24.122 -19.616 23.919 1.00 9.95 82 ALA A C 1
ATOM 723 O O . ALA A 1 83 ? 25.094 -19.623 24.698 1.00 11.56 82 ALA A O 1
ATOM 725 N N . TYR A 1 84 ? 24.240 -19.490 22.602 1.00 9.63 83 TYR A N 1
ATOM 726 C CA . TYR A 1 84 ? 25.480 -19.260 21.879 1.00 10.50 83 TYR A CA 1
ATOM 727 C C . TYR A 1 84 ? 25.202 -18.167 20.860 1.00 9.82 83 TYR A C 1
ATOM 728 O O . TYR A 1 84 ? 24.221 -18.256 20.118 1.00 10.85 83 TYR A O 1
ATOM 737 N N . ILE A 1 85 ? 26.071 -17.174 20.780 1.00 10.88 84 ILE A N 1
ATOM 738 C CA . ILE A 1 85 ? 25.917 -16.077 19.845 1.00 9.76 84 ILE A CA 1
ATOM 739 C C . ILE A 1 85 ? 26.747 -16.358 18.612 1.00 9.77 84 ILE A C 1
ATOM 740 O O . ILE A 1 85 ? 27.928 -16.702 18.722 1.00 10.85 84 ILE A O 1
ATOM 745 N N . GLY A 1 86 ? 26.135 -16.225 17.446 1.00 10.33 85 GLY A N 1
ATOM 746 C CA . GL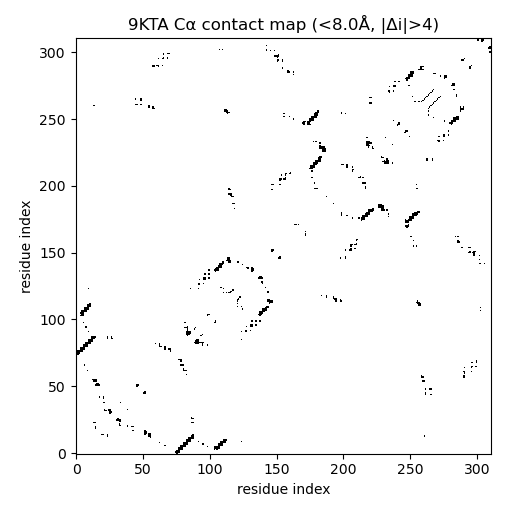Y A 1 86 ? 26.827 -16.355 16.192 1.00 9.80 85 GLY A CA 1
ATOM 747 C C . GLY A 1 86 ? 26.591 -15.137 15.337 1.00 9.47 85 GLY A C 1
ATOM 748 O O . GLY A 1 86 ? 25.434 -14.807 15.027 1.00 9.80 85 GLY A O 1
ATOM 749 N N . LEU A 1 87 ? 27.685 -14.499 14.909 1.00 9.51 86 LEU A N 1
ATOM 750 C CA . LEU A 1 87 ? 27.618 -13.216 14.235 1.00 10.27 86 LEU A CA 1
ATOM 751 C C . LEU A 1 87 ? 28.136 -13.331 12.814 1.00 10.51 86 LEU A C 1
ATOM 752 O O . LEU A 1 87 ? 28.918 -14.221 12.454 1.00 11.83 86 LEU A O 1
ATOM 757 N N . LYS A 1 88 ? 27.707 -12.385 11.990 1.00 10.54 87 LYS A N 1
ATOM 758 C CA A LYS A 1 88 ? 28.140 -12.384 10.602 0.40 12.23 87 LYS A CA 1
ATOM 759 C CA B LYS A 1 88 ? 28.107 -12.345 10.589 0.60 12.45 87 LYS A CA 1
ATOM 760 C C . LYS A 1 88 ? 29.455 -11.649 10.389 1.00 12.44 87 LYS A C 1
ATOM 761 O O . LYS A 1 88 ? 30.327 -12.163 9.669 1.00 13.95 87 LYS A O 1
ATOM 772 N N . HIS A 1 89 ? 29.658 -10.471 10.996 1.00 10.50 88 HIS A N 1
ATOM 773 C CA . HIS A 1 89 ? 30.769 -9.627 10.579 1.00 12.02 88 HIS A CA 1
ATOM 774 C C . HIS A 1 89 ? 31.900 -9.469 11.578 1.00 11.40 88 HIS A C 1
ATOM 775 O O . HIS A 1 89 ? 32.833 -8.701 11.298 1.00 12.75 88 HIS A O 1
ATOM 782 N N . ILE A 1 90 ? 31.839 -10.140 12.721 1.00 10.34 89 ILE A N 1
ATOM 783 C CA . ILE A 1 90 ? 32.909 -10.100 13.706 1.00 10.36 89 ILE A CA 1
ATOM 784 C C . ILE A 1 90 ? 32.771 -11.352 14.560 1.00 10.55 89 ILE A C 1
ATOM 785 O O . ILE A 1 90 ? 31.708 -11.961 14.613 1.00 11.05 89 ILE A O 1
ATOM 790 N N . GLU A 1 91 ? 33.846 -11.742 15.229 1.00 12.44 90 GLU A N 1
ATOM 791 C CA . GLU A 1 91 ? 33.770 -12.909 16.098 1.00 12.02 90 GLU A CA 1
ATOM 792 C C . GLU A 1 91 ? 32.854 -12.609 17.285 1.00 11.48 90 GLU A C 1
ATOM 793 O O . GLU A 1 91 ? 32.764 -11.455 17.725 1.00 12.75 90 GLU A O 1
ATOM 799 N N . PRO A 1 92 ? 32.179 -13.619 17.835 1.00 12.20 91 PRO A N 1
ATOM 800 C CA . PRO A 1 92 ? 32.199 -15.017 17.402 1.00 12.68 91 PRO A CA 1
ATOM 801 C C . PRO A 1 92 ? 31.369 -15.215 16.158 1.00 11.55 91 PRO A C 1
ATOM 802 O O . PRO A 1 92 ? 30.187 -14.862 16.120 1.00 11.04 91 PRO A O 1
ATOM 806 N N . PHE A 1 93 ? 31.964 -15.793 15.120 1.00 12.03 92 PHE A N 1
ATOM 807 C CA . PHE A 1 93 ? 31.249 -16.041 13.885 1.00 11.87 92 PHE A CA 1
ATOM 808 C C . PHE A 1 93 ? 30.267 -17.197 14.052 1.00 11.78 92 PHE A C 1
ATOM 809 O O . PHE A 1 93 ? 30.407 -18.041 14.949 1.00 12.19 92 PHE A O 1
ATOM 817 N N . ILE A 1 94 ? 29.281 -17.250 13.157 1.00 11.57 93 ILE A N 1
ATOM 818 C CA . ILE A 1 94 ? 28.295 -18.333 13.173 1.00 10.67 93 ILE A CA 1
ATOM 819 C C . ILE A 1 94 ? 28.960 -19.698 13.257 1.00 10.95 93 ILE A C 1
ATOM 820 O O . ILE A 1 94 ? 28.570 -20.538 14.083 1.00 11.48 93 ILE A O 1
ATOM 825 N N . GLU A 1 95 ? 29.931 -19.962 12.381 1.00 11.95 94 GLU A N 1
ATOM 826 C CA . GLU A 1 95 ? 30.558 -21.276 12.356 1.00 14.08 94 GLU A CA 1
ATOM 827 C C . GLU A 1 95 ? 31.287 -21.566 13.659 1.00 13.59 94 GLU A C 1
ATOM 828 O O . GLU A 1 95 ? 31.322 -22.729 14.094 1.00 15.90 94 GLU A O 1
ATOM 834 N N . ASP A 1 96 ? 31.845 -20.529 14.308 1.00 13.75 95 ASP A N 1
ATOM 835 C CA . ASP A 1 96 ? 32.483 -20.667 15.624 1.00 15.60 95 ASP A CA 1
ATOM 836 C C . ASP A 1 96 ? 31.474 -21.081 16.675 1.00 13.21 95 ASP A C 1
ATOM 837 O O . ASP A 1 96 ? 31.756 -21.934 17.527 1.00 14.24 95 ASP A O 1
ATOM 842 N N . ALA A 1 97 ? 30.306 -20.445 16.667 1.00 12.58 96 ALA A N 1
ATOM 843 C CA . ALA A 1 97 ? 29.260 -20.774 17.632 1.00 12.41 96 ALA A CA 1
ATOM 844 C C . ALA A 1 97 ? 28.816 -22.218 17.470 1.00 11.30 96 ALA A C 1
ATOM 845 O O . ALA A 1 97 ? 28.666 -22.946 18.456 1.00 11.49 96 ALA A O 1
ATOM 847 N N . VAL A 1 98 ? 28.626 -22.656 16.232 1.00 10.64 97 VAL A N 1
ATOM 848 C CA . VAL A 1 98 ? 28.219 -24.039 16.008 1.00 11.03 97 VAL A CA 1
ATOM 849 C C . VAL A 1 98 ? 29.290 -25.011 16.471 1.00 12.36 97 VAL A C 1
ATOM 850 O O . VAL A 1 98 ? 28.998 -26.027 17.128 1.00 12.89 97 VAL A O 1
ATOM 854 N N . ALA A 1 99 ? 30.546 -24.725 16.131 1.00 13.84 98 ALA A N 1
ATOM 855 C CA . ALA A 1 99 ? 31.640 -25.578 16.587 1.00 15.47 98 ALA A CA 1
ATOM 856 C C . ALA A 1 99 ? 31.697 -25.637 18.113 1.00 14.18 98 ALA A C 1
ATOM 857 O O . ALA A 1 99 ? 31.982 -26.694 18.687 1.00 15.30 98 ALA A O 1
ATOM 859 N N . GLU A 1 100 ? 31.447 -24.519 18.792 1.00 13.73 99 GLU A N 1
ATOM 860 C CA . GLU A 1 100 ? 31.453 -24.532 20.254 1.00 15.49 99 GLU A CA 1
ATOM 861 C C . GLU A 1 100 ? 30.310 -25.368 20.813 1.00 13.30 99 GLU A C 1
ATOM 862 O O . GLU A 1 100 ? 30.499 -26.118 21.779 1.00 14.37 99 GLU A O 1
ATOM 868 N N . MET A 1 101 ? 29.104 -25.232 20.246 1.00 11.47 100 MET A N 1
ATOM 869 C CA . MET A 1 101 ? 28.013 -26.113 20.655 1.00 12.08 100 MET A CA 1
ATOM 870 C C . MET A 1 101 ? 28.436 -27.569 20.537 1.00 11.27 100 MET A C 1
ATOM 871 O O . MET A 1 101 ? 28.207 -28.368 21.454 1.00 12.85 100 MET A O 1
ATOM 876 N N . HIS A 1 102 ? 29.033 -27.930 19.391 1.00 12.66 101 HIS A N 1
ATOM 877 C CA . HIS A 1 102 ? 29.392 -29.331 19.167 1.00 13.98 101 HIS A CA 1
ATOM 878 C C . HIS A 1 102 ? 30.432 -29.788 20.185 1.00 14.54 101 HIS A C 1
ATOM 879 O O . HIS A 1 102 ? 30.303 -30.868 20.787 1.00 14.27 101 HIS A O 1
ATOM 886 N N . LYS A 1 103 ? 31.437 -28.948 20.435 1.00 15.63 102 LYS A N 1
ATOM 887 C CA . LYS A 1 103 ? 32.466 -29.272 21.419 1.00 17.85 102 LYS A CA 1
ATOM 888 C C . LYS A 1 103 ? 31.883 -29.445 22.819 1.00 16.04 102 LYS A C 1
ATOM 889 O O . LYS A 1 103 ? 32.335 -30.311 23.579 1.00 18.07 102 LYS A O 1
ATOM 895 N N . ASP A 1 104 ? 30.870 -28.645 23.174 1.00 15.19 103 ASP A N 1
ATOM 896 C CA . ASP A 1 104 ? 30.261 -28.655 24.493 1.00 16.49 103 ASP A CA 1
ATOM 897 C C . ASP A 1 104 ? 29.286 -29.796 24.671 1.00 17.85 103 ASP A C 1
ATOM 898 O O . ASP A 1 104 ? 28.694 -29.908 25.755 1.00 21.43 103 ASP A O 1
ATOM 903 N N . GLY A 1 105 ? 29.064 -30.600 23.636 1.00 13.28 104 GLY A N 1
ATOM 904 C CA . GLY A 1 105 ? 28.182 -31.741 23.740 1.00 13.10 104 GLY A CA 1
ATOM 905 C C . GLY A 1 105 ? 26.743 -31.517 23.318 1.00 13.86 104 GLY A C 1
ATOM 906 O O . GLY A 1 105 ? 25.921 -32.418 23.511 1.00 13.75 104 GLY A O 1
ATOM 907 N N . ILE A 1 106 ? 26.403 -30.345 22.774 1.00 11.37 105 ILE A N 1
ATOM 908 C CA . ILE A 1 106 ? 25.061 -30.105 22.259 1.00 11.43 105 ILE A CA 1
ATOM 909 C C . ILE A 1 106 ? 24.844 -31.001 21.047 1.00 10.76 105 ILE A C 1
ATOM 910 O O . ILE A 1 106 ? 25.692 -31.075 20.159 1.00 10.95 105 ILE A O 1
ATOM 915 N N . THR A 1 107 ? 23.698 -31.683 20.998 1.00 10.59 106 THR A N 1
ATOM 916 C CA . THR A 1 107 ? 23.316 -32.429 19.797 1.00 10.96 106 THR A CA 1
ATOM 917 C C . THR A 1 107 ? 22.047 -31.913 19.137 1.00 9.81 106 THR A C 1
ATOM 918 O O . THR A 1 107 ? 21.765 -32.307 17.992 1.00 10.36 106 THR A O 1
ATOM 922 N N . GLU A 1 108 ? 21.302 -31.022 19.788 1.00 9.91 107 GLU A N 1
ATOM 923 C CA . GLU A 1 108 ? 20.022 -30.530 19.281 1.00 10.21 107 GLU A CA 1
ATOM 924 C C . GLU A 1 108 ? 19.948 -29.056 19.626 1.00 8.58 107 GLU A C 1
ATOM 925 O O . GLU A 1 108 ? 20.149 -28.680 20.794 1.00 9.76 107 GLU A O 1
ATOM 931 N N . ALA A 1 109 ? 19.683 -28.218 18.630 1.00 8.99 108 ALA A N 1
ATOM 932 C CA . ALA A 1 109 ? 19.620 -26.798 18.892 1.00 9.21 108 ALA A CA 1
ATOM 933 C C . ALA A 1 109 ? 18.462 -26.174 18.124 1.00 8.22 108 ALA A C 1
ATOM 934 O O . ALA A 1 109 ? 17.985 -26.717 17.111 1.00 9.15 108 ALA A O 1
ATOM 9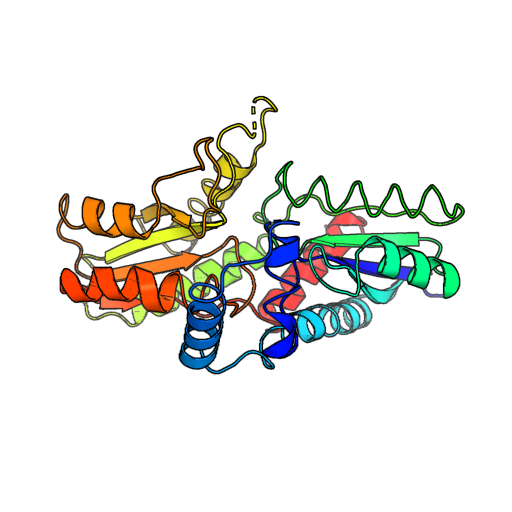36 N N . VAL A 1 110 ? 18.082 -24.979 18.565 1.00 8.61 109 VAL A N 1
ATOM 937 C CA . VAL A 1 110 ? 17.133 -24.123 17.868 1.00 8.12 109 VAL A CA 1
ATOM 938 C C . VAL A 1 110 ? 17.825 -22.794 17.653 1.00 7.94 109 VAL A C 1
ATOM 939 O O . VAL A 1 110 ? 18.550 -22.325 18.536 1.00 9.02 109 VAL A O 1
ATOM 943 N N . SER A 1 111 ? 17.643 -22.209 16.476 1.00 8.15 110 SER A N 1
ATOM 944 C CA . SER A 1 111 ? 18.260 -20.926 16.191 1.00 8.08 110 SER A CA 1
ATOM 945 C C . SER A 1 111 ? 17.199 -19.860 15.950 1.00 7.42 110 SER A C 1
ATOM 946 O O . SER A 1 111 ? 16.066 -20.137 15.515 1.00 8.32 110 SER A O 1
ATOM 949 N N . ILE A 1 112 ? 17.609 -18.624 16.195 1.00 8.06 111 ILE A N 1
ATOM 950 C CA . ILE A 1 112 ? 16.790 -17.456 15.904 1.00 8.22 111 ILE A CA 1
ATOM 951 C C . ILE A 1 112 ? 17.728 -16.325 15.510 1.00 7.97 111 ILE A C 1
ATOM 952 O O . ILE A 1 112 ? 18.808 -16.168 16.094 1.00 8.54 111 ILE A O 1
ATOM 957 N N . VAL A 1 113 ? 17.319 -15.563 14.495 1.00 8.01 112 VAL A N 1
ATOM 958 C CA . VAL A 1 113 ? 18.045 -14.381 14.059 1.00 8.93 112 VAL A CA 1
ATOM 959 C C . VAL A 1 113 ? 17.390 -13.160 14.671 1.00 9.57 112 VAL A C 1
ATOM 960 O O . VAL A 1 113 ? 16.153 -13.053 14.697 1.00 10.11 112 VAL A O 1
ATOM 964 N N . LEU A 1 114 ? 18.202 -12.232 15.164 1.00 9.06 113 LEU A N 1
ATOM 965 C CA . LEU A 1 114 ? 17.708 -11.007 15.815 1.00 9.74 113 LEU A CA 1
ATOM 966 C C . LEU A 1 114 ? 17.318 -9.960 14.767 1.00 9.88 113 LEU A C 1
ATOM 967 O O . LEU A 1 114 ? 17.806 -8.833 14.745 1.00 12.33 113 LEU A O 1
ATOM 972 N N . ALA A 1 115 ? 16.395 -10.357 13.904 1.00 11.39 114 ALA A N 1
ATOM 973 C CA . ALA A 1 115 ? 15.818 -9.543 12.856 1.00 11.66 114 ALA A CA 1
ATOM 974 C C . ALA A 1 115 ? 14.509 -10.235 12.511 1.00 11.27 114 ALA A C 1
ATOM 975 O O . ALA A 1 115 ? 14.512 -11.431 12.175 1.00 13.43 114 ALA A O 1
ATOM 977 N N . PRO A 1 116 ? 13.373 -9.556 12.599 1.00 9.51 115 PRO A N 1
ATOM 978 C CA . PRO A 1 116 ? 12.097 -10.285 12.595 1.00 10.05 115 PRO A CA 1
ATOM 979 C C . PRO A 1 116 ? 11.614 -10.734 11.250 1.00 8.22 115 PRO A C 1
ATOM 980 O O . PRO A 1 116 ? 10.716 -11.590 11.179 1.00 9.17 115 PRO A O 1
ATOM 984 N N . HIS A 1 117 ? 12.121 -10.140 10.179 1.00 8.80 116 HIS A N 1
ATOM 985 C CA . HIS A 1 117 ? 11.665 -10.474 8.839 1.00 9.96 116 HIS A CA 1
ATOM 986 C C . HIS A 1 117 ? 12.617 -11.442 8.160 1.00 11.30 116 HIS A C 1
ATOM 987 O O . HIS A 1 117 ? 13.838 -11.300 8.261 1.00 14.20 116 HIS A O 1
ATOM 994 N N . PHE A 1 118 ? 12.055 -12.408 7.441 1.00 9.99 117 PHE A N 1
ATOM 995 C CA . PHE A 1 118 ? 12.888 -13.290 6.648 1.00 10.25 117 PHE A CA 1
ATOM 996 C C . PHE A 1 118 ? 13.421 -12.526 5.454 1.00 9.39 117 PHE A C 1
ATOM 997 O O . PHE A 1 118 ? 12.687 -11.764 4.804 1.00 11.38 117 PHE A O 1
ATOM 1005 N N . SER A 1 119 ? 14.683 -12.783 5.105 1.00 10.64 118 SER A N 1
ATOM 1006 C CA . SER A 1 119 ? 15.190 -12.459 3.785 1.00 10.37 118 SER A CA 1
ATOM 1007 C C . SER A 1 119 ? 16.146 -13.551 3.356 1.00 10.24 118 SER A C 1
ATOM 1008 O O . SER A 1 119 ? 16.713 -14.286 4.174 1.00 11.56 118 SER A O 1
ATOM 1011 N N . THR A 1 120 ? 16.326 -13.622 2.046 1.00 11.66 119 THR A N 1
ATOM 1012 C CA . THR A 1 120 ? 17.323 -14.507 1.456 1.00 12.08 119 THR A CA 1
ATOM 1013 C C . THR A 1 120 ? 18.733 -14.021 1.729 1.00 14.83 119 THR A C 1
ATOM 1014 O O . THR A 1 120 ? 19.672 -14.833 1.763 1.00 19.65 119 THR A O 1
ATOM 1018 N N . PHE A 1 121 ? 18.913 -12.718 1.888 1.00 12.44 120 PHE A N 1
ATOM 1019 C CA . PHE A 1 121 ? 20.236 -12.128 1.989 1.00 14.01 120 PHE A CA 1
ATOM 1020 C C . PHE A 1 121 ? 20.858 -12.373 3.349 1.00 13.64 120 PHE A C 1
ATOM 1021 O O . PHE A 1 121 ? 22.058 -12.686 3.440 1.00 15.70 120 PHE A O 1
ATOM 1029 N N . SER A 1 122 ? 20.064 -12.222 4.402 1.00 13.12 121 SER A N 1
ATOM 1030 C CA A SER A 1 122 ? 20.522 -12.323 5.778 0.41 14.27 121 SER A CA 1
ATOM 1031 C CA B SER A 1 122 ? 20.571 -12.356 5.761 0.59 14.14 121 SER A CA 1
ATOM 1032 C C . SER A 1 122 ? 20.039 -13.614 6.414 1.00 11.81 121 SER A C 1
ATOM 1033 O O . SER A 1 122 ? 20.782 -14.579 6.493 1.00 13.12 121 SER A O 1
ATOM 1038 N N . VAL A 1 123 ? 18.759 -13.654 6.842 1.00 10.88 122 VAL A N 1
ATOM 1039 C CA . VAL A 1 123 ? 18.258 -14.787 7.639 1.00 10.63 122 VAL A CA 1
ATOM 1040 C C . VAL A 1 123 ? 18.559 -16.125 6.977 1.00 9.54 122 VAL A C 1
ATOM 1041 O O . VAL A 1 123 ? 19.138 -17.028 7.602 1.00 10.32 122 VAL A O 1
ATOM 1045 N N . GLN A 1 124 ? 18.155 -16.288 5.715 1.00 10.21 123 GLN A N 1
ATOM 1046 C CA . GLN A 1 124 ? 18.354 -17.593 5.093 1.00 11.36 123 GLN A CA 1
ATOM 1047 C C . GLN A 1 124 ? 19.827 -17.958 5.044 1.00 11.22 123 GLN A C 1
ATOM 1048 O O . GLN A 1 124 ? 20.197 -19.121 5.240 1.00 10.88 123 GLN A O 1
ATOM 1054 N N . SER A 1 125 ? 20.687 -16.978 4.758 1.00 10.97 124 SER A N 1
ATOM 1055 C CA A SER A 1 125 ? 22.114 -17.242 4.673 0.69 11.14 124 SER A CA 1
ATOM 1056 C CA B SER A 1 125 ? 22.114 -17.255 4.668 0.31 11.33 124 SER A CA 1
ATOM 1057 C C . SER A 1 125 ? 22.694 -17.638 6.024 1.00 10.73 124 SER A C 1
ATOM 1058 O O . SER A 1 125 ? 23.530 -18.550 6.114 1.00 12.02 124 SER A O 1
ATOM 1063 N N . TYR A 1 126 ? 22.266 -16.967 7.097 1.00 9.79 125 TYR A N 1
ATOM 1064 C CA . TYR A 1 126 ? 22.738 -17.334 8.429 1.00 10.18 125 TYR A CA 1
ATOM 1065 C C . TYR A 1 126 ? 22.312 -18.747 8.782 1.00 9.39 125 TYR A C 1
ATOM 1066 O O . TYR A 1 126 ? 23.107 -19.541 9.309 1.00 9.71 125 TYR A O 1
ATOM 1075 N N . ASN A 1 127 ? 21.054 -19.076 8.516 1.00 9.57 126 ASN A N 1
ATOM 1076 C CA . ASN A 1 127 ? 20.539 -20.392 8.868 1.00 9.41 126 ASN A CA 1
ATOM 1077 C C . ASN A 1 127 ? 21.243 -21.479 8.071 1.00 9.14 126 ASN A C 1
ATOM 1078 O O . ASN A 1 127 ? 21.602 -22.527 8.621 1.00 10.25 126 ASN A O 1
ATOM 1083 N N . LYS A 1 128 ? 21.432 -21.246 6.772 1.00 10.41 127 LYS A N 1
ATOM 1084 C CA A LYS A 1 128 ? 22.158 -22.204 5.951 0.47 11.49 127 LYS A CA 1
ATOM 1085 C CA B LYS A 1 128 ? 22.156 -22.214 5.959 0.53 11.43 127 LYS A CA 1
ATOM 1086 C C . LYS A 1 128 ? 23.587 -22.389 6.445 1.00 10.60 127 LYS A C 1
ATOM 1087 O O . LYS A 1 128 ? 24.084 -23.511 6.487 1.00 11.66 127 LYS A O 1
ATOM 1098 N N . ARG A 1 129 ? 24.267 -21.296 6.808 1.00 10.90 128 ARG A N 1
ATOM 1099 C CA . ARG A 1 129 ? 25.638 -21.411 7.305 1.00 12.28 128 ARG A CA 1
ATOM 1100 C C . ARG A 1 129 ? 25.689 -22.229 8.579 1.00 10.76 128 ARG A C 1
ATOM 1101 O O . ARG A 1 129 ? 26.577 -23.073 8.760 1.00 11.17 128 ARG A O 1
ATOM 1109 N N . ALA A 1 130 ? 24.749 -21.976 9.493 1.00 9.90 129 ALA A N 1
ATOM 1110 C CA . ALA A 1 130 ? 24.745 -22.735 10.735 1.00 9.55 129 ALA A CA 1
ATOM 1111 C C . ALA A 1 130 ? 24.527 -24.213 10.458 1.00 9.43 129 ALA A C 1
ATOM 1112 O O . ALA A 1 130 ? 25.225 -25.072 11.006 1.00 10.62 129 ALA A O 1
ATOM 1114 N N . LYS A 1 131 ? 23.536 -24.525 9.621 1.00 9.98 130 LYS A N 1
ATOM 1115 C CA A LYS A 1 131 ? 23.254 -25.928 9.324 0.59 10.16 130 LYS A CA 1
ATOM 1116 C CA B LYS A 1 131 ? 23.245 -25.924 9.307 0.41 10.19 130 LYS A CA 1
ATOM 1117 C C . LYS A 1 131 ? 24.415 -26.592 8.598 1.00 10.58 130 LYS A C 1
ATOM 1118 O O . LYS A 1 131 ? 24.713 -27.764 8.832 1.00 10.75 130 LYS A O 1
ATOM 1129 N N . GLU A 1 132 ? 25.096 -25.867 7.719 1.00 10.54 131 GLU A N 1
ATOM 1130 C CA . GLU A 1 132 ? 26.207 -26.451 6.972 1.00 11.88 131 GLU A CA 1
ATOM 1131 C C . GLU A 1 132 ? 27.360 -26.774 7.897 1.00 12.19 131 GLU A C 1
ATOM 1132 O O . GLU A 1 132 ? 28.006 -27.820 7.757 1.00 12.63 131 GLU A O 1
ATOM 1138 N N . GLU A 1 133 ? 27.623 -25.911 8.873 1.00 11.17 132 GLU A N 1
ATOM 1139 C CA . GLU A 1 133 ? 28.675 -26.229 9.823 1.00 12.00 132 GLU A CA 1
ATOM 1140 C C . GLU A 1 133 ? 28.280 -27.424 10.680 1.00 12.00 132 GLU A C 1
ATOM 1141 O O . GLU A 1 133 ? 29.115 -28.306 10.946 1.00 13.65 132 GLU A O 1
ATOM 1147 N N . ALA A 1 134 ? 27.011 -27.489 11.105 1.00 9.96 133 ALA A N 1
ATOM 1148 C CA . ALA A 1 134 ? 26.589 -28.654 11.883 1.00 12.02 133 ALA A CA 1
ATOM 1149 C C . ALA A 1 134 ? 26.747 -29.942 11.077 1.00 11.83 133 ALA A C 1
ATOM 1150 O O . ALA A 1 134 ? 27.152 -30.981 11.612 1.00 13.19 133 ALA A O 1
ATOM 1152 N N . GLU A 1 135 ? 26.446 -29.888 9.787 1.00 10.99 134 GLU A N 1
ATOM 1153 C CA A GLU A 1 135 ? 26.569 -31.063 8.927 0.58 13.61 134 GLU A CA 1
ATOM 1154 C CA B GLU A 1 135 ? 26.569 -31.066 8.926 0.42 13.53 134 GLU A CA 1
ATOM 1155 C C . GLU A 1 135 ? 28.019 -31.488 8.776 1.00 13.11 134 GLU A C 1
ATOM 1156 O O . GLU A 1 135 ? 28.328 -32.686 8.791 1.00 14.97 134 GLU A O 1
ATOM 1167 N N . LYS A 1 136 ? 28.913 -30.519 8.635 1.00 13.34 135 LYS A N 1
ATOM 1168 C CA A LYS A 1 136 ? 30.333 -30.827 8.527 0.61 15.15 135 LYS A CA 1
ATOM 1169 C CA B LYS A 1 136 ? 30.329 -30.835 8.522 0.39 15.37 135 LYS A CA 1
ATOM 1170 C C . LYS A 1 136 ? 30.825 -31.542 9.773 1.00 15.82 135 LYS A C 1
ATOM 1171 O O . LYS A 1 136 ? 31.559 -32.535 9.679 1.00 16.45 135 LYS A O 1
ATOM 1182 N N . LEU A 1 137 ? 30.425 -31.049 10.949 1.00 16.39 136 LEU A N 1
ATOM 1183 C CA . LEU A 1 137 ? 30.846 -31.678 12.200 1.00 17.08 136 LEU A CA 1
ATOM 1184 C C . LEU A 1 137 ? 30.138 -33.006 12.460 1.00 17.86 136 LEU A C 1
ATOM 1185 O O . LEU A 1 137 ? 30.728 -33.907 13.086 1.00 15.59 136 LEU A O 1
ATOM 1190 N N . GLY A 1 138 ? 28.882 -33.132 12.025 1.00 17.47 137 GLY A N 1
ATOM 1191 C CA . GLY A 1 138 ? 28.049 -34.292 12.270 1.00 16.25 137 GLY A CA 1
ATOM 1192 C C . GLY A 1 138 ? 27.469 -34.292 13.673 1.00 15.81 137 GLY A C 1
ATOM 1193 O O . GLY A 1 138 ? 27.893 -33.557 14.553 1.00 14.22 137 GLY A O 1
ATOM 1194 N N . GLY A 1 139 ? 26.442 -35.108 13.868 1.00 12.67 138 GLY A N 1
ATOM 1195 C CA A GLY A 1 139 ? 25.933 -35.369 15.197 0.60 13.24 138 GLY A CA 1
ATOM 1196 C CA B GLY A 1 139 ? 25.926 -35.370 15.196 0.40 13.38 138 GLY A CA 1
ATOM 1197 C C . GLY A 1 139 ? 25.297 -34.191 15.910 1.00 12.27 138 GLY A C 1
ATOM 1198 O O . GLY A 1 139 ? 25.185 -34.210 17.135 1.00 13.09 138 GLY A O 1
ATOM 1199 N N . LEU A 1 140 ? 24.865 -33.165 15.191 1.00 12.12 139 LEU A N 1
ATOM 1200 C CA . LEU A 1 140 ? 24.247 -31.980 15.782 1.00 11.08 139 LEU A CA 1
ATOM 1201 C C . LEU A 1 140 ? 23.251 -31.506 14.755 1.00 9.75 139 LEU A C 1
ATOM 1202 O O . LEU A 1 140 ? 23.616 -31.387 13.579 1.00 11.11 139 LEU A O 1
ATOM 1207 N N . THR A 1 141 ? 22.005 -31.239 15.186 1.00 9.57 140 THR A N 1
ATOM 1208 C CA . THR A 1 141 ? 20.998 -30.728 14.278 1.00 9.90 140 THR A CA 1
ATOM 1209 C C . THR A 1 141 ? 20.418 -29.421 14.793 1.00 8.86 140 THR A C 1
ATOM 1210 O O . THR A 1 141 ? 20.366 -29.186 16.007 1.00 9.17 140 THR A O 1
ATOM 1214 N N . ILE A 1 142 ? 19.996 -28.579 13.853 1.00 9.03 141 ILE A N 1
ATOM 1215 C CA . ILE A 1 142 ? 19.468 -27.258 14.164 1.00 9.03 141 ILE A CA 1
ATOM 1216 C C . ILE A 1 142 ? 18.117 -27.093 13.481 1.00 8.53 141 ILE A C 1
ATOM 1217 O O . ILE A 1 142 ? 17.985 -27.337 12.272 1.00 10.25 141 ILE A O 1
ATOM 1222 N N . THR A 1 143 ? 17.109 -26.661 14.243 1.00 8.73 142 THR A N 1
ATOM 1223 C CA A THR A 1 143 ? 15.900 -26.179 13.629 0.56 9.33 142 THR A CA 1
ATOM 1224 C CA B THR A 1 143 ? 15.803 -26.182 13.746 0.44 8.73 142 THR A CA 1
ATOM 1225 C C . THR A 1 143 ? 15.880 -24.664 13.787 1.00 8.08 142 THR A C 1
ATOM 1226 O O . THR A 1 143 ? 16.188 -24.118 14.851 1.00 9.26 142 THR A O 1
ATOM 1233 N N . SER A 1 144 ? 15.594 -23.991 12.689 1.00 8.26 143 SER A N 1
ATOM 1234 C CA . SER A 1 144 ? 15.812 -22.557 12.583 1.00 8.34 143 SER A CA 1
ATOM 1235 C C . SER A 1 144 ? 14.500 -21.781 12.460 1.00 9.00 143 SER A C 1
ATOM 1236 O O . SER A 1 144 ? 13.713 -22.016 11.536 1.00 9.84 143 SER A O 1
ATOM 1239 N N . VAL A 1 145 ? 14.320 -20.773 13.319 1.00 7.97 144 VAL A N 1
ATOM 1240 C CA . VAL A 1 145 ? 13.262 -19.790 13.101 1.00 8.38 144 VAL A CA 1
ATOM 1241 C C . VAL A 1 145 ? 13.600 -18.982 11.854 1.00 8.45 144 VAL A C 1
ATOM 1242 O O . VAL A 1 145 ? 14.739 -18.526 11.671 1.00 8.96 144 VAL A O 1
ATOM 1246 N N . GLU A 1 146 ? 12.621 -18.827 10.967 1.00 8.70 145 GLU A N 1
ATOM 1247 C CA . GLU A 1 146 ? 12.783 -18.100 9.712 1.00 9.36 145 GLU A CA 1
ATOM 1248 C C . GLU A 1 146 ? 12.260 -16.667 9.782 1.00 9.49 145 GLU A C 1
ATOM 1249 O O . GLU A 1 146 ? 12.869 -15.755 9.205 1.00 10.11 145 GLU A O 1
ATOM 1255 N N . SER A 1 147 ? 11.155 -16.435 10.477 1.00 9.01 146 SER A N 1
ATOM 1256 C CA . SER A 1 147 ? 10.699 -15.073 10.707 1.00 9.87 146 SER A CA 1
ATOM 1257 C C . SER A 1 147 ? 9.831 -15.087 11.946 1.00 8.58 146 SER A C 1
ATOM 1258 O O . SER A 1 147 ? 9.361 -16.144 12.387 1.00 10.38 146 SER A O 1
ATOM 1261 N N . TRP A 1 148 ? 9.611 -13.890 12.492 1.00 8.77 147 TRP A N 1
ATOM 1262 C CA . TRP A 1 148 ? 8.833 -13.770 13.720 1.00 9.00 147 TRP A CA 1
ATOM 1263 C C . TRP A 1 148 ? 8.159 -12.410 13.834 1.00 8.47 147 TRP A C 1
ATOM 1264 O O . TRP A 1 148 ? 7.619 -12.087 14.900 1.00 9.08 147 TRP A O 1
ATOM 1275 N N . TYR A 1 149 ? 8.118 -11.636 12.746 1.00 8.94 148 TYR A N 1
ATOM 1276 C CA . TYR A 1 149 ? 7.526 -10.302 12.755 1.00 9.49 148 TYR A CA 1
ATOM 1277 C C . TYR A 1 149 ? 6.052 -10.326 13.115 1.00 9.59 148 TYR A C 1
ATOM 1278 O O . TYR A 1 149 ? 5.519 -9.309 13.574 1.00 10.99 148 TYR A O 1
ATOM 1287 N N . ASP A 1 150 ? 5.391 -11.458 12.918 1.00 9.67 149 ASP A N 1
ATOM 1288 C CA . ASP A 1 150 ? 3.973 -11.597 13.178 1.00 11.56 149 ASP A CA 1
ATOM 1289 C C . ASP A 1 150 ? 3.652 -12.249 14.505 1.00 10.57 149 ASP A C 1
ATOM 1290 O O . ASP A 1 150 ? 2.471 -12.511 14.772 1.00 11.94 149 ASP A O 1
ATOM 1295 N N . GLU A 1 151 ? 4.649 -12.486 15.353 1.00 10.14 150 GLU A N 1
ATOM 1296 C CA . GLU A 1 151 ? 4.366 -12.942 16.701 1.00 9.61 150 GLU A CA 1
ATOM 1297 C C . GLU A 1 151 ? 3.522 -11.884 17.400 1.00 10.47 150 GLU A C 1
ATOM 1298 O O . GLU A 1 151 ? 3.959 -10.719 17.496 1.00 9.40 150 GLU A O 1
ATOM 1304 N N . PRO A 1 152 ? 2.340 -12.227 17.924 1.00 10.62 151 PRO A N 1
ATOM 1305 C CA . PRO A 1 152 ? 1.487 -11.181 18.509 1.00 10.62 151 PRO A CA 1
ATOM 1306 C C . PRO A 1 152 ? 2.166 -10.395 19.602 1.00 10.49 151 PRO A C 1
ATOM 1307 O O . PRO A 1 152 ? 1.928 -9.189 19.716 1.00 10.61 151 PRO A O 1
ATOM 1311 N N . LYS A 1 153 ? 2.985 -11.039 20.440 1.00 9.77 152 LYS A N 1
ATOM 1312 C CA . LYS A 1 153 ? 3.632 -10.292 21.510 1.00 10.20 152 LYS A CA 1
ATOM 1313 C C . LYS A 1 153 ? 4.605 -9.240 20.976 1.00 9.94 152 LYS A C 1
ATOM 1314 O O . LYS A 1 153 ? 4.817 -8.189 21.612 1.00 10.86 152 LYS A O 1
ATOM 1320 N N . PHE A 1 154 ? 5.226 -9.522 19.827 1.00 9.58 153 PHE A N 1
ATOM 1321 C CA . PHE A 1 154 ? 6.160 -8.567 19.230 1.00 9.10 153 PHE A CA 1
ATOM 1322 C C . PHE A 1 154 ? 5.401 -7.398 18.607 1.00 9.46 153 PHE A C 1
ATOM 1323 O O . PHE A 1 154 ? 5.761 -6.221 18.796 1.00 9.59 153 PHE A O 1
ATOM 1331 N N . VAL A 1 155 ? 4.321 -7.701 17.882 1.00 9.80 154 VAL A N 1
ATOM 1332 C CA . VAL A 1 155 ? 3.440 -6.652 17.382 1.00 9.97 154 VAL A CA 1
ATOM 1333 C C . VAL A 1 155 ? 2.982 -5.759 18.520 1.00 9.79 154 VAL A C 1
ATOM 1334 O O . VAL A 1 155 ? 3.038 -4.532 18.416 1.00 10.15 154 VAL A O 1
ATOM 1338 N N . THR A 1 156 ? 2.544 -6.367 19.625 1.00 10.10 155 THR A N 1
ATOM 1339 C CA . THR A 1 156 ? 2.034 -5.588 20.746 1.00 10.23 155 THR A CA 1
ATOM 1340 C C . THR A 1 156 ? 3.113 -4.697 21.346 1.00 10.17 155 THR A C 1
ATOM 1341 O O . THR A 1 156 ? 2.817 -3.567 21.745 1.00 11.14 155 THR A O 1
ATOM 1345 N N . TYR A 1 157 ? 4.373 -5.165 21.397 1.00 9.76 156 TYR A N 1
ATOM 1346 C CA . TYR A 1 157 ? 5.442 -4.292 21.879 1.00 9.85 156 TYR A CA 1
ATOM 1347 C C . TYR A 1 157 ? 5.413 -2.966 21.120 1.00 10.34 156 TYR A C 1
ATOM 1348 O O . TYR A 1 157 ? 5.404 -1.869 21.707 1.00 10.47 156 TYR A O 1
ATOM 1357 N N . TRP A 1 158 ? 5.424 -3.059 19.798 1.00 9.73 157 TRP A N 1
ATOM 1358 C CA . TRP A 1 158 ? 5.503 -1.824 19.016 1.00 9.96 157 TRP A CA 1
ATOM 1359 C C . TRP A 1 158 ? 4.193 -1.047 19.037 1.00 9.89 157 TRP A C 1
ATOM 1360 O O . TRP A 1 158 ? 4.200 0.191 19.049 1.00 10.67 157 TRP A O 1
ATOM 1371 N N . VAL A 1 159 ? 3.056 -1.744 19.007 1.00 10.40 158 VAL A N 1
ATOM 1372 C CA . VAL A 1 159 ? 1.769 -1.075 19.104 1.00 10.44 158 VAL A CA 1
ATOM 1373 C C . VAL A 1 159 ? 1.722 -0.197 20.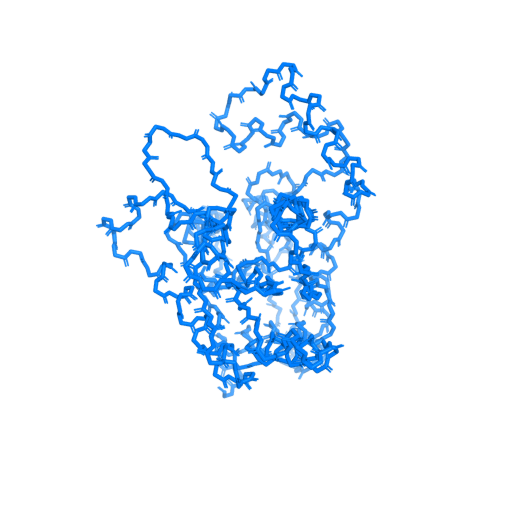342 1.00 10.54 158 VAL A C 1
ATOM 1374 O O . VAL A 1 159 ? 1.321 0.976 20.279 1.00 10.66 158 VAL A O 1
ATOM 1378 N N . ASP A 1 160 ? 2.115 -0.755 21.486 1.00 11.46 159 ASP A N 1
ATOM 1379 C CA . ASP A 1 160 ? 2.035 0.000 22.724 1.00 11.03 159 ASP A CA 1
ATOM 1380 C C . ASP A 1 160 ? 3.038 1.146 22.755 1.00 11.49 159 ASP A C 1
ATOM 1381 O O . ASP A 1 160 ? 2.707 2.231 23.257 1.00 12.24 159 ASP A O 1
ATOM 1386 N N . ARG A 1 161 ? 4.245 0.960 22.198 1.00 11.38 160 ARG A N 1
ATOM 1387 C CA . ARG A 1 161 ? 5.173 2.089 22.123 1.00 11.05 160 ARG A CA 1
ATOM 1388 C C . ARG A 1 161 ? 4.609 3.204 21.236 1.00 10.70 160 ARG A C 1
ATOM 1389 O O . ARG A 1 161 ? 4.725 4.394 21.557 1.00 11.40 160 ARG A O 1
ATOM 1397 N N . VAL A 1 162 ? 3.998 2.840 20.110 1.00 10.86 161 VAL A N 1
ATOM 1398 C CA . VAL A 1 162 ? 3.421 3.844 19.223 1.00 10.66 161 VAL A CA 1
ATOM 1399 C C . VAL A 1 162 ? 2.254 4.559 19.896 1.00 10.96 161 VAL A C 1
ATOM 1400 O O . VAL A 1 162 ? 2.139 5.793 19.845 1.00 10.80 161 VAL A O 1
ATOM 1404 N N . LYS A 1 163 ? 1.386 3.815 20.568 1.00 10.72 162 LYS A N 1
ATOM 1405 C CA . LYS A 1 163 ? 0.284 4.446 21.303 1.00 11.83 162 LYS A CA 1
ATOM 1406 C C . LYS A 1 163 ? 0.800 5.463 22.306 1.00 11.62 162 LYS A C 1
ATOM 1407 O O . LYS A 1 163 ? 0.236 6.565 22.425 1.00 13.01 162 LYS A O 1
ATOM 1413 N N . GLU A 1 164 ? 1.841 5.108 23.058 1.00 12.45 163 GLU A N 1
ATOM 1414 C CA . GLU A 1 164 ? 2.380 6.032 24.047 1.00 13.57 163 GLU A CA 1
ATOM 1415 C C . GLU A 1 164 ? 2.913 7.298 23.385 1.00 13.45 163 GLU A C 1
ATOM 1416 O O . GLU A 1 164 ? 2.685 8.420 23.879 1.00 13.77 163 GLU A O 1
ATOM 1422 N N . THR A 1 165 ? 3.605 7.146 22.258 1.00 12.43 164 THR A N 1
ATOM 1423 C CA . THR A 1 165 ? 4.145 8.312 21.574 1.00 13.17 164 THR A CA 1
ATOM 1424 C C . THR A 1 165 ? 3.039 9.229 21.074 1.00 11.19 164 THR A C 1
ATOM 1425 O O . THR A 1 165 ? 3.100 10.451 21.254 1.00 12.71 164 THR A O 1
ATOM 1429 N N . TYR A 1 166 ? 2.005 8.664 20.445 1.00 12.26 165 TYR A N 1
ATOM 1430 C CA . TYR A 1 166 ? 0.907 9.505 19.974 1.00 11.90 165 TYR A CA 1
ATOM 1431 C C . TYR A 1 166 ? 0.167 10.166 21.131 1.00 13.10 165 TYR A C 1
ATOM 1432 O O . TYR A 1 166 ? -0.221 11.337 21.036 1.00 13.48 165 TYR A O 1
ATOM 1441 N N . ALA A 1 167 ? -0.014 9.453 22.240 1.00 13.16 166 ALA A N 1
ATOM 1442 C CA . ALA A 1 167 ? -0.694 10.029 23.391 1.00 15.18 166 ALA A CA 1
ATOM 1443 C C . ALA A 1 167 ? 0.105 11.181 23.979 1.00 15.64 166 ALA A C 1
ATOM 1444 O O . ALA A 1 167 ? -0.485 12.114 24.555 1.00 20.56 166 ALA A O 1
ATOM 1446 N N . SER A 1 168 ? 1.434 11.122 23.875 1.00 18.03 167 SER A N 1
ATOM 1447 C CA . SER A 1 168 ? 2.295 12.164 24.421 1.00 20.71 167 SER A CA 1
ATOM 1448 C C . SER A 1 168 ? 2.251 13.450 23.606 1.00 19.80 167 SER A C 1
ATOM 1449 O O . SER A 1 168 ? 2.641 14.503 24.118 1.00 23.19 167 SER A O 1
ATOM 1452 N N . MET A 1 169 ? 1.817 13.394 22.355 1.00 15.40 168 MET A N 1
ATOM 1453 C CA . MET A 1 169 ? 1.927 14.537 21.460 1.00 14.58 168 MET A CA 1
ATOM 1454 C C . MET A 1 169 ? 0.954 15.643 21.841 1.00 17.51 168 MET A C 1
ATOM 1455 O O . MET A 1 169 ? -0.137 15.371 22.353 1.00 17.61 168 MET A O 1
ATOM 1460 N N . PRO A 1 170 ? 1.301 16.897 21.537 1.00 16.49 169 PRO A N 1
ATOM 1461 C CA . PRO A 1 170 ? 0.294 17.956 21.529 1.00 17.68 169 PRO A CA 1
ATOM 1462 C C . PRO A 1 170 ? -0.799 17.619 20.530 1.00 20.72 169 PRO A C 1
ATOM 1463 O O . PRO A 1 170 ? -0.600 16.877 19.562 1.00 17.56 169 PRO A O 1
ATOM 1467 N N . GLU A 1 171 ? -1.976 18.175 20.789 1.00 22.85 170 GLU A N 1
ATOM 1468 C CA . GLU A 1 171 ? -3.132 17.909 19.948 1.00 20.94 170 GLU A CA 1
ATOM 1469 C C . GLU A 1 171 ? -2.835 18.149 18.467 1.00 24.44 170 GLU A C 1
ATOM 1470 O O . GLU A 1 171 ? -3.186 17.323 17.618 1.00 22.80 170 GLU A O 1
ATOM 1476 N N . ASP A 1 172 ? -2.183 19.270 18.133 1.00 21.00 171 ASP A N 1
ATOM 1477 C CA A ASP A 1 172 ? -1.980 19.587 16.722 0.45 21.31 171 ASP A CA 1
ATOM 1478 C CA B ASP A 1 172 ? -1.959 19.604 16.727 0.55 21.33 171 ASP A CA 1
ATOM 1479 C C . ASP A 1 172 ? -1.070 18.581 16.033 1.00 19.30 171 ASP A C 1
ATOM 1480 O O . ASP A 1 172 ? -1.271 18.285 14.848 1.00 23.73 171 ASP A O 1
ATOM 1489 N N . GLU A 1 173 ? -0.074 18.035 16.750 1.00 19.11 172 GLU A N 1
ATOM 1490 C CA . GLU A 1 173 ? 0.766 16.988 16.181 1.00 18.06 172 GLU A CA 1
ATOM 1491 C C . GLU A 1 173 ? -0.002 15.687 16.081 1.00 16.54 172 GLU A C 1
ATOM 1492 O O . GLU A 1 173 ? 0.072 14.985 15.065 1.00 16.23 172 GLU A O 1
ATOM 1498 N N . ARG A 1 174 ? -0.775 15.362 17.114 1.00 15.96 173 ARG A N 1
ATOM 1499 C CA . ARG A 1 174 ? -1.456 14.075 17.104 1.00 16.05 173 ARG A CA 1
ATOM 1500 C C . ARG A 1 174 ? -2.430 13.981 15.941 1.00 18.83 173 ARG A C 1
ATOM 1501 O O . ARG A 1 174 ? -2.649 12.887 15.403 1.00 22.80 173 ARG A O 1
ATOM 1509 N N . GLU A 1 175 ? -2.986 15.112 15.508 1.00 17.69 174 GLU A N 1
ATOM 1510 C CA . GLU A 1 175 ? -3.884 15.140 14.361 1.00 19.13 174 GLU A CA 1
ATOM 1511 C C . GLU A 1 175 ? -3.163 15.316 13.030 1.00 18.80 174 GLU A C 1
ATOM 1512 O O . GLU A 1 175 ? -3.818 15.269 11.980 1.00 20.47 174 GLU A O 1
ATOM 1518 N N . ASN A 1 176 ? -1.849 15.520 13.031 1.00 15.56 175 ASN A N 1
ATOM 1519 C CA . ASN A 1 176 ? -1.133 15.839 11.804 1.00 15.42 175 ASN A CA 1
ATOM 1520 C C . ASN A 1 176 ? 0.247 15.188 11.835 1.00 12.97 175 ASN A C 1
ATOM 1521 O O . ASN A 1 176 ? 1.271 15.826 11.593 1.00 13.83 175 ASN A O 1
ATOM 1526 N N . ALA A 1 177 ? 0.269 13.904 12.158 1.00 12.32 176 ALA A N 1
ATOM 1527 C CA . ALA A 1 177 ? 1.504 13.152 12.284 1.00 11.65 176 ALA A CA 1
ATOM 1528 C C . ALA A 1 177 ? 1.551 12.058 11.229 1.00 11.15 176 ALA A C 1
ATOM 1529 O O . ALA A 1 177 ? 0.521 11.631 10.689 1.00 11.65 176 ALA A O 1
ATOM 1531 N N . MET A 1 178 ? 2.757 11.584 10.958 1.00 10.76 177 MET A N 1
ATOM 1532 C CA . MET A 1 178 ? 2.986 10.489 10.034 1.00 10.93 177 MET A CA 1
ATOM 1533 C C . MET A 1 178 ? 3.861 9.463 10.729 1.00 9.27 177 MET A C 1
ATOM 1534 O O . MET A 1 178 ? 4.905 9.807 11.296 1.00 10.70 177 MET A O 1
ATOM 1539 N N . LEU A 1 179 ? 3.459 8.202 10.666 1.00 9.66 178 LEU A N 1
ATOM 1540 C CA . LEU A 1 179 ? 4.219 7.079 11.192 1.00 9.12 178 LEU A CA 1
ATOM 1541 C C . LEU A 1 179 ? 4.998 6.453 10.041 1.00 9.15 178 LEU A C 1
ATOM 1542 O O . LEU A 1 179 ? 4.398 6.068 9.033 1.00 10.62 178 LEU A O 1
ATOM 1547 N N . ILE A 1 180 ? 6.316 6.337 10.195 1.00 8.87 179 ILE A N 1
ATOM 1548 C CA . ILE A 1 180 ? 7.188 5.729 9.189 1.00 8.74 179 ILE A CA 1
ATOM 1549 C C . ILE A 1 180 ? 7.732 4.448 9.782 1.00 9.02 179 ILE A C 1
ATOM 1550 O O . ILE A 1 180 ? 8.445 4.468 10.801 1.00 8.94 179 ILE A O 1
ATOM 1555 N N . VAL A 1 181 ? 7.421 3.322 9.144 1.00 8.56 180 VAL A N 1
ATOM 1556 C CA . VAL A 1 181 ? 7.845 2.002 9.600 1.00 8.70 180 VAL A CA 1
ATOM 1557 C C . VAL A 1 181 ? 8.907 1.499 8.627 1.00 8.25 180 VAL A C 1
ATOM 1558 O O . VAL A 1 181 ? 8.698 1.539 7.408 1.00 8.99 180 VAL A O 1
ATOM 1562 N N . SER A 1 182 ? 10.050 1.072 9.157 1.00 9.04 181 SER A N 1
ATOM 1563 C CA . SER A 1 182 ? 11.194 0.782 8.307 1.00 9.52 181 SER A CA 1
ATOM 1564 C C . SER A 1 182 ? 11.983 -0.446 8.750 1.00 8.73 181 SER A C 1
ATOM 1565 O O . SER A 1 182 ? 11.849 -0.965 9.865 1.00 8.68 181 SER A O 1
ATOM 1568 N N . ALA A 1 183 ? 12.844 -0.879 7.836 1.00 9.31 182 ALA A N 1
ATOM 1569 C CA . ALA A 1 183 ? 13.797 -1.949 8.056 1.00 9.33 182 ALA A CA 1
ATOM 1570 C C . ALA A 1 183 ? 15.030 -1.669 7.203 1.00 9.01 182 ALA A C 1
ATOM 1571 O O . ALA A 1 183 ? 15.049 -0.755 6.377 1.00 9.73 182 ALA A O 1
ATOM 1573 N N . HIS A 1 184 ? 16.076 -2.468 7.393 1.00 9.68 183 HIS A N 1
ATOM 1574 C CA . HIS A 1 184 ? 17.294 -2.329 6.618 1.00 10.18 183 HIS A CA 1
ATOM 1575 C C . HIS A 1 184 ? 17.014 -2.600 5.151 1.00 9.88 183 HIS A C 1
ATOM 1576 O O . HIS A 1 184 ? 16.465 -3.640 4.788 1.00 10.11 183 HIS A O 1
ATOM 1583 N N . SER A 1 185 ? 17.383 -1.659 4.300 1.00 9.90 184 SER A N 1
ATOM 1584 C CA . SER A 1 185 ? 17.287 -1.892 2.878 1.00 9.76 184 SER A CA 1
ATOM 1585 C C . SER A 1 185 ? 18.166 -3.072 2.472 1.00 10.16 184 SER A C 1
ATOM 1586 O O . SER A 1 185 ? 19.178 -3.378 3.111 1.00 11.99 184 SER A O 1
ATOM 1589 N N . LEU A 1 186 ? 17.780 -3.729 1.386 1.00 10.28 185 LEU A N 1
ATOM 1590 C CA . LEU A 1 186 ? 18.559 -4.783 0.759 1.00 12.10 185 LEU A CA 1
ATOM 1591 C C . LEU A 1 186 ? 18.524 -4.531 -0.735 1.00 11.76 185 LEU A C 1
ATOM 1592 O O . LEU A 1 186 ? 17.647 -3.811 -1.226 1.00 11.60 185 LEU A O 1
ATOM 1597 N N . PRO A 1 187 ? 19.421 -5.160 -1.499 1.00 12.51 186 PRO A N 1
ATOM 1598 C CA . PRO A 1 187 ? 19.351 -5.027 -2.958 1.00 13.06 186 PRO A CA 1
ATOM 1599 C C . PRO A 1 187 ? 17.992 -5.453 -3.497 1.00 12.79 186 PRO A C 1
ATOM 1600 O O . PRO A 1 187 ? 17.431 -6.469 -3.083 1.00 11.89 186 PRO A O 1
ATOM 1604 N N . GLU A 1 188 ? 17.484 -4.673 -4.446 1.00 13.32 187 GLU A N 1
ATOM 1605 C CA . GLU A 1 188 ? 16.220 -5.008 -5.097 1.00 13.35 187 GLU A CA 1
ATOM 1606 C C . GLU A 1 188 ? 16.245 -6.378 -5.746 1.00 15.06 187 GLU A C 1
ATOM 1607 O O . GLU A 1 188 ? 15.187 -7.008 -5.905 1.00 16.32 187 GLU A O 1
ATOM 1613 N N . LYS A 1 189 ? 17.421 -6.859 -6.130 1.00 13.23 188 LYS A N 1
ATOM 1614 C CA . LYS A 1 189 ? 17.474 -8.116 -6.856 1.00 14.90 188 LYS A CA 1
ATOM 1615 C C . LYS A 1 189 ? 17.029 -9.317 -6.026 1.00 14.03 188 LYS A C 1
ATOM 1616 O O . LYS A 1 189 ? 16.830 -10.390 -6.617 1.00 14.68 188 LYS A O 1
ATOM 1622 N N . ILE A 1 190 ? 16.825 -9.174 -4.710 1.00 12.55 189 ILE A N 1
ATOM 1623 C CA . ILE A 1 190 ? 16.196 -10.266 -3.973 1.00 12.46 189 ILE A CA 1
ATOM 1624 C C . ILE A 1 190 ? 14.858 -10.644 -4.585 1.00 12.06 189 ILE A C 1
ATOM 1625 O O . ILE A 1 190 ? 14.391 -11.784 -4.409 1.00 12.04 189 ILE A O 1
ATOM 1630 N N . LYS A 1 191 ? 14.210 -9.706 -5.284 1.00 12.86 190 LYS A N 1
ATOM 1631 C CA B LYS A 1 191 ? 12.934 -10.012 -5.914 0.43 14.24 190 LYS A CA 1
ATOM 1632 C CA C LYS A 1 191 ? 12.946 -9.981 -5.950 0.57 14.12 190 LYS A CA 1
ATOM 1633 C C . LYS A 1 191 ? 13.042 -11.124 -6.958 1.00 14.10 190 LYS A C 1
ATOM 1634 O O . LYS A 1 191 ? 12.037 -11.788 -7.235 1.00 15.21 190 LYS A O 1
ATOM 1645 N N . GLU A 1 192 ? 14.222 -11.362 -7.534 1.00 13.46 191 GLU A N 1
ATOM 1646 C CA A GLU A 1 192 ? 14.333 -12.435 -8.515 0.36 18.57 191 GLU A CA 1
ATOM 1647 C CA B GLU A 1 192 ? 14.319 -12.429 -8.517 0.64 18.09 191 GLU A CA 1
ATOM 1648 C C . GLU A 1 192 ? 14.036 -13.788 -7.893 1.00 16.04 191 GLU A C 1
ATOM 1649 O O . GLU A 1 192 ? 13.674 -14.724 -8.614 1.00 17.16 191 GLU A O 1
ATOM 1660 N N . PHE A 1 193 ? 14.148 -13.895 -6.571 1.00 14.30 192 PHE A N 1
ATOM 1661 C CA A PHE A 1 193 ? 13.902 -15.152 -5.881 0.46 14.84 192 PHE A CA 1
ATOM 1662 C CA B PHE A 1 193 ? 13.938 -15.117 -5.811 0.54 14.80 192 PHE A CA 1
ATOM 1663 C C . PHE A 1 193 ? 12.576 -15.153 -5.140 1.00 12.23 192 PHE A C 1
ATOM 1664 O O . PHE A 1 193 ? 12.291 -16.112 -4.422 1.00 12.92 192 PHE A O 1
ATOM 1679 N N . GLY A 1 194 ? 11.754 -14.127 -5.317 1.00 10.46 193 GLY A N 1
ATOM 1680 C CA . GLY A 1 194 ? 10.488 -14.094 -4.599 1.00 10.73 193 GLY A CA 1
ATOM 1681 C C . GLY A 1 194 ? 10.662 -13.835 -3.126 1.00 10.92 193 GLY A C 1
ATOM 1682 O O . GLY A 1 194 ? 9.799 -14.208 -2.316 1.00 10.99 193 GLY A O 1
ATOM 1683 N N . ASP A 1 195 ? 11.741 -13.169 -2.758 1.00 9.70 194 ASP A N 1
ATOM 1684 C CA . ASP A 1 195 ? 12.033 -12.941 -1.356 1.00 10.19 194 ASP A CA 1
ATOM 1685 C C . ASP A 1 195 ? 10.867 -12.185 -0.724 1.00 9.79 194 ASP A C 1
ATOM 1686 O O . ASP A 1 195 ? 10.492 -11.104 -1.200 1.00 10.83 194 ASP A O 1
ATOM 1691 N N . PRO A 1 196 ? 10.313 -12.674 0.385 1.00 9.92 195 PRO A N 1
ATOM 1692 C CA . PRO A 1 196 ? 9.160 -12.021 1.003 1.00 10.89 195 PRO A CA 1
ATOM 1693 C C . PRO A 1 196 ? 9.519 -10.847 1.889 1.00 9.44 195 PRO A C 1
ATOM 1694 O O . PRO A 1 196 ? 8.614 -10.275 2.500 1.00 10.56 195 PRO A O 1
ATOM 1698 N N . TYR A 1 197 ? 10.795 -10.499 1.998 1.00 9.72 196 TYR A N 1
ATOM 1699 C CA . TYR A 1 197 ? 11.209 -9.441 2.927 1.00 8.69 196 TYR A CA 1
ATOM 1700 C C . TYR A 1 197 ? 10.412 -8.147 2.771 1.00 8.12 196 TYR A C 1
ATOM 1701 O O . TYR A 1 197 ? 9.865 -7.660 3.781 1.00 9.14 196 TYR A O 1
ATOM 1710 N N . PRO A 1 198 ? 10.253 -7.576 1.570 1.00 9.36 197 PRO A N 1
ATOM 1711 C CA . PRO A 1 198 ? 9.434 -6.358 1.472 1.00 9.38 197 PRO A CA 1
ATOM 1712 C C . PRO A 1 198 ? 8.003 -6.575 1.890 1.00 9.56 197 PRO A C 1
ATOM 1713 O O . PRO A 1 198 ? 7.433 -5.719 2.587 1.00 10.37 197 PRO A O 1
ATOM 1717 N N . ASP A 1 199 ? 7.392 -7.696 1.491 1.00 9.82 198 ASP A N 1
ATOM 1718 C CA . ASP A 1 199 ? 6.012 -7.944 1.900 1.00 10.37 198 ASP A CA 1
ATOM 1719 C C . ASP A 1 199 ? 5.894 -8.037 3.411 1.00 9.63 198 ASP A C 1
ATOM 1720 O O . ASP A 1 199 ? 4.906 -7.562 3.992 1.00 10.46 198 ASP A O 1
ATOM 1725 N N . GLN A 1 200 ? 6.888 -8.648 4.066 1.00 9.51 199 GLN A N 1
ATOM 1726 C CA . GLN A 1 200 ? 6.842 -8.785 5.517 1.00 9.64 199 GLN A CA 1
ATOM 1727 C C . GLN A 1 200 ? 6.995 -7.447 6.220 1.00 9.72 199 GLN A C 1
ATOM 1728 O O . GLN A 1 200 ? 6.308 -7.201 7.216 1.00 9.58 199 GLN A O 1
ATOM 1734 N N . LEU A 1 201 ? 7.866 -6.562 5.723 1.00 9.61 200 LEU A N 1
ATOM 1735 C CA . LEU A 1 201 ? 7.914 -5.221 6.305 1.00 9.51 200 LEU A CA 1
ATOM 1736 C C . LEU A 1 201 ? 6.570 -4.520 6.157 1.00 9.45 200 LEU A C 1
ATOM 1737 O O . LEU A 1 201 ? 6.081 -3.883 7.108 1.00 9.08 200 LEU A O 1
ATOM 1742 N N . HIS A 1 202 ? 5.967 -4.606 4.961 1.00 9.27 201 HIS A N 1
ATOM 1743 C CA . HIS A 1 202 ? 4.667 -3.956 4.785 1.00 9.72 201 HIS A CA 1
ATOM 1744 C C . HIS A 1 202 ? 3.621 -4.533 5.732 1.00 10.21 201 HIS A C 1
ATOM 1745 O O . HIS A 1 202 ? 2.776 -3.790 6.257 1.00 10.30 201 HIS A O 1
ATOM 1752 N N . GLU A 1 203 ? 3.662 -5.842 5.965 1.00 9.89 202 GLU A N 1
ATOM 1753 C CA A GLU A 1 203 ? 2.717 -6.446 6.890 0.54 11.27 202 GLU A CA 1
ATOM 1754 C CA B GLU A 1 203 ? 2.727 -6.462 6.893 0.46 11.29 202 GLU A CA 1
ATOM 1755 C C . GLU A 1 203 ? 2.981 -6.007 8.328 1.00 9.82 202 GLU A C 1
ATOM 1756 O O . GLU A 1 203 ? 2.037 -5.712 9.062 1.00 10.58 202 GLU A O 1
ATOM 1767 N N . SER A 1 204 ? 4.249 -5.941 8.756 1.00 10.08 203 SER A N 1
ATOM 1768 C CA . SER A 1 204 ? 4.558 -5.355 10.070 1.00 10.61 203 SER A CA 1
ATOM 1769 C C . SER A 1 204 ? 3.931 -3.987 10.204 1.00 9.24 203 SER A C 1
ATOM 1770 O O . SER A 1 204 ? 3.336 -3.659 11.237 1.00 10.38 203 SER A O 1
ATOM 1773 N N . ALA A 1 205 ? 4.128 -3.140 9.196 1.00 9.31 204 ALA A N 1
ATOM 1774 C CA . ALA A 1 205 ? 3.609 -1.781 9.279 1.00 9.99 204 ALA A CA 1
ATOM 1775 C C . ALA A 1 205 ? 2.091 -1.792 9.401 1.00 10.68 204 ALA A C 1
ATOM 1776 O O . ALA A 1 205 ? 1.505 -1.043 10.189 1.00 10.46 204 ALA A O 1
ATOM 1778 N N . LYS A 1 206 ? 1.428 -2.609 8.589 1.00 9.65 205 LYS A N 1
ATOM 1779 C CA A LYS A 1 206 ? -0.025 -2.738 8.659 0.50 10.29 205 LYS A CA 1
ATOM 1780 C CA B LYS A 1 206 ? -0.024 -2.707 8.669 0.50 10.08 205 LYS A CA 1
ATOM 1781 C C . LYS A 1 206 ? -0.473 -3.137 10.061 1.00 10.46 205 LYS A C 1
ATOM 1782 O O . LYS A 1 206 ? -1.410 -2.561 10.620 1.00 11.71 205 LYS A O 1
ATOM 1793 N N . LEU A 1 207 ? 0.166 -4.161 10.618 1.00 10.83 206 LEU A N 1
ATOM 1794 C CA . LEU A 1 207 ? -0.227 -4.711 11.901 1.00 11.30 206 LEU A CA 1
ATOM 1795 C C . LEU A 1 207 ? 0.001 -3.704 13.015 1.00 9.96 206 LEU A C 1
ATOM 1796 O O . LEU A 1 207 ? -0.829 -3.574 13.929 1.00 10.97 206 LEU A O 1
ATOM 1801 N N . ILE A 1 208 ? 1.125 -2.989 12.970 1.00 9.86 207 ILE A N 1
ATOM 1802 C CA . ILE A 1 208 ? 1.427 -2.038 14.039 1.00 10.40 207 ILE A CA 1
ATOM 1803 C C . ILE A 1 208 ? 0.503 -0.830 13.954 1.00 10.42 207 ILE A C 1
ATOM 1804 O O . ILE A 1 208 ? -0.061 -0.378 14.970 1.00 11.24 207 ILE A O 1
ATOM 1809 N N . ALA A 1 209 ? 0.331 -0.291 12.744 1.00 10.90 208 ALA A N 1
ATOM 1810 C CA . ALA A 1 209 ? -0.571 0.843 12.586 1.00 12.00 208 ALA A CA 1
ATOM 1811 C C . ALA A 1 209 ? -1.994 0.464 12.983 1.00 11.38 208 ALA A C 1
ATOM 1812 O O . ALA A 1 209 ? -2.693 1.247 13.645 1.00 12.80 208 ALA A O 1
ATOM 1814 N N . GLU A 1 210 ? -2.455 -0.719 12.573 1.00 12.15 209 GLU A N 1
ATOM 1815 C CA . GLU A 1 210 ? -3.798 -1.177 12.936 1.00 12.79 209 GLU A CA 1
ATOM 1816 C C . GLU A 1 210 ? -3.949 -1.294 14.436 1.00 11.99 209 GLU A C 1
ATOM 1817 O O . GLU A 1 210 ? -4.939 -0.802 15.006 1.00 12.70 209 GLU A O 1
ATOM 1823 N N . GLY A 1 211 ? -3.007 -1.969 15.093 1.00 12.30 210 GLY A N 1
ATOM 1824 C CA . GLY A 1 211 ? -3.113 -2.138 16.521 1.00 11.85 210 GLY A CA 1
ATOM 1825 C C . GLY A 1 211 ? -3.052 -0.833 17.279 1.00 12.06 210 GLY A C 1
ATOM 1826 O O . GLY A 1 211 ? -3.707 -0.682 18.329 1.00 12.74 210 GLY A O 1
ATOM 1827 N N . ALA A 1 212 ? -2.302 0.133 16.765 1.00 11.58 211 ALA A N 1
ATOM 1828 C CA . ALA A 1 212 ? -2.174 1.420 17.432 1.00 12.29 211 ALA A CA 1
ATOM 1829 C C . ALA A 1 212 ? -3.286 2.396 17.061 1.00 12.16 211 ALA A C 1
ATOM 1830 O O . ALA A 1 212 ? -3.350 3.478 17.646 1.00 13.69 211 ALA A O 1
ATOM 1832 N N . GLY A 1 213 ? -4.135 2.065 16.100 1.00 11.41 212 GLY A N 1
ATOM 1833 C CA . GLY A 1 213 ? -5.165 2.990 15.662 1.00 13.26 212 GLY A CA 1
ATOM 1834 C C . GLY A 1 213 ? -4.621 4.166 14.887 1.00 11.32 212 GLY A C 1
ATOM 1835 O O . GLY A 1 213 ? -5.181 5.273 14.965 1.00 13.55 212 GLY A O 1
ATOM 1836 N N . VAL A 1 214 ? -3.521 3.972 14.164 1.00 12.14 213 VAL A N 1
ATOM 1837 C CA . VAL A 1 214 ? -2.896 5.035 13.382 1.00 12.88 213 VAL A CA 1
ATOM 1838 C C . VAL A 1 214 ? -3.310 4.849 11.935 1.00 13.52 213 VAL A C 1
ATOM 1839 O O . VAL A 1 214 ? -2.988 3.830 11.317 1.00 18.94 213 VAL A O 1
ATOM 1843 N N A SER A 1 215 ? -4.014 5.845 11.379 0.39 12.87 214 SER A N 1
ATOM 1844 N N B SER A 1 215 ? -4.036 5.814 11.390 0.61 12.68 214 SER A N 1
ATOM 1845 C CA A SER A 1 215 ? -4.576 5.783 10.029 0.39 13.63 214 SER A CA 1
ATOM 1846 C CA B SER A 1 215 ? -4.521 5.690 10.023 0.61 13.13 214 SER A CA 1
ATOM 1847 C C A SER A 1 215 ? -3.648 6.321 8.947 0.39 12.57 214 SER A C 1
ATOM 1848 C C B SER A 1 215 ? -3.510 6.139 8.982 0.61 12.21 214 SER A C 1
ATOM 1849 O O A SER A 1 215 ? -3.869 6.047 7.760 0.39 14.28 214 SER A O 1
ATOM 1850 O O B SER A 1 215 ? -3.510 5.598 7.870 0.61 15.43 214 SER A O 1
ATOM 1855 N N . GLU A 1 216 ? -2.634 7.088 9.321 1.00 11.45 215 GLU A N 1
ATOM 1856 C CA . GLU A 1 216 ? -1.681 7.651 8.375 1.00 11.75 215 GLU A CA 1
ATOM 1857 C C . GLU A 1 216 ? -0.296 7.095 8.666 1.00 11.58 215 GLU A C 1
ATOM 1858 O O . GLU A 1 216 ? 0.335 7.453 9.675 1.00 11.75 215 GLU A O 1
ATOM 1864 N N . TYR A 1 217 ? 0.173 6.212 7.794 1.00 11.13 216 TYR A N 1
ATOM 1865 C CA . TYR A 1 217 ? 1.506 5.654 7.948 1.00 9.71 216 TYR A CA 1
ATOM 1866 C C . TYR A 1 217 ? 2.097 5.370 6.587 1.00 10.49 216 TYR A C 1
ATOM 1867 O O . TYR A 1 217 ? 1.387 5.343 5.576 1.00 11.61 216 TYR A O 1
ATOM 1876 N N . ALA A 1 218 ? 3.409 5.137 6.576 1.00 10.32 217 ALA A N 1
ATOM 1877 C CA . ALA A 1 218 ? 4.117 4.823 5.353 1.00 9.89 217 ALA A CA 1
ATOM 1878 C C . ALA A 1 218 ? 5.248 3.867 5.680 1.00 8.61 217 ALA A C 1
ATOM 1879 O O . ALA A 1 218 ? 5.674 3.755 6.835 1.00 10.93 217 ALA A O 1
ATOM 1881 N N . VAL A 1 219 ? 5.730 3.193 4.645 1.00 9.97 218 VAL A N 1
ATOM 1882 C CA . VAL A 1 219 ? 6.775 2.183 4.761 1.00 10.03 218 VAL A CA 1
ATOM 1883 C C . VAL A 1 219 ? 8.001 2.685 4.023 1.00 10.14 218 VAL A C 1
ATOM 1884 O O . VAL A 1 219 ? 7.901 3.135 2.872 1.00 11.07 218 VAL A O 1
ATOM 1888 N N . GLY A 1 220 ? 9.146 2.620 4.687 1.00 10.09 219 GLY A N 1
ATOM 1889 C CA . GLY A 1 220 ? 10.389 3.016 4.057 1.00 11.45 219 GLY A CA 1
ATOM 1890 C C . GLY A 1 220 ? 11.513 2.080 4.449 1.00 9.56 219 GLY A C 1
ATOM 1891 O O . GLY A 1 220 ? 11.357 1.192 5.295 1.00 9.96 219 GLY A O 1
ATOM 1892 N N . TRP A 1 221 ? 12.656 2.320 3.833 1.00 9.03 220 TRP A N 1
ATOM 1893 C CA . TRP A 1 221 ? 13.841 1.512 4.033 1.00 9.65 220 TRP A CA 1
ATOM 1894 C C . TRP A 1 221 ? 14.962 2.419 4.509 1.00 9.21 220 TRP A C 1
ATOM 1895 O O . TRP A 1 221 ? 14.918 3.630 4.286 1.00 9.70 220 TRP A O 1
ATOM 1906 N N . GLN A 1 222 ? 15.979 1.830 5.143 1.00 9.61 221 GLN A N 1
ATOM 1907 C CA . GLN A 1 222 ? 17.077 2.650 5.618 1.00 9.27 221 GLN A CA 1
ATOM 1908 C C . GLN A 1 222 ? 18.382 1.876 5.584 1.00 10.38 221 GLN A C 1
ATOM 1909 O O . GLN A 1 222 ? 18.420 0.644 5.508 1.00 9.91 221 GLN A O 1
ATOM 1915 N N . SER A 1 223 ? 19.465 2.640 5.646 1.00 10.24 222 SER A N 1
ATOM 1916 C CA . SER A 1 223 ? 20.788 2.088 5.898 1.00 10.67 222 SER A CA 1
ATOM 1917 C C . SER A 1 223 ? 21.305 1.249 4.744 1.00 11.47 222 SER A C 1
ATOM 1918 O O . SER A 1 223 ? 22.080 0.317 4.950 1.00 13.14 222 SER A O 1
ATOM 1921 N N . GLU A 1 224 ? 20.905 1.550 3.514 1.00 11.38 223 GLU A N 1
ATOM 1922 C CA . GLU A 1 224 ? 21.399 0.759 2.394 1.00 12.44 223 GLU A CA 1
ATOM 1923 C C . GLU A 1 224 ? 22.924 0.822 2.316 1.00 13.23 223 GLU A C 1
ATOM 1924 O O . GLU A 1 224 ? 23.559 1.830 2.667 1.00 13.53 223 GLU A O 1
ATOM 1930 N N . GLY A 1 225 ? 23.520 -0.266 1.812 1.00 12.81 224 GLY A N 1
ATOM 1931 C CA . GLY A 1 225 ? 24.935 -0.290 1.471 1.00 16.63 224 GLY A CA 1
ATOM 1932 C C . GLY A 1 225 ? 25.203 0.429 0.157 1.00 15.36 224 GLY A C 1
ATOM 1933 O O . GLY A 1 225 ? 24.319 0.988 -0.469 1.00 17.25 224 GLY A O 1
ATOM 1934 N N . ASN A 1 226 ? 26.467 0.446 -0.268 1.00 20.22 225 ASN A N 1
ATOM 1935 C CA . ASN A 1 226 ? 26.848 1.139 -1.511 1.00 21.42 225 ASN A CA 1
ATOM 1936 C C . ASN A 1 226 ? 27.353 0.111 -2.519 1.00 23.84 225 ASN A C 1
ATOM 1937 O O . ASN A 1 226 ? 28.512 -0.306 -2.460 1.00 24.36 225 ASN A O 1
ATOM 1942 N N . THR A 1 227 ? 26.496 -0.288 -3.447 1.00 19.14 226 THR A N 1
ATOM 1943 C CA . THR A 1 227 ? 26.856 -1.186 -4.533 1.00 27.35 226 THR A CA 1
ATOM 1944 C C . THR A 1 227 ? 26.242 -0.614 -5.798 1.00 20.23 226 THR A C 1
ATOM 1945 O O . THR A 1 227 ? 25.363 0.249 -5.730 1.00 24.98 226 THR A O 1
ATOM 1949 N N . PRO A 1 228 ? 26.699 -1.057 -6.977 1.00 31.56 227 PRO A N 1
ATOM 1950 C CA . PRO A 1 228 ? 26.159 -0.476 -8.219 1.00 27.22 227 PRO A CA 1
ATOM 1951 C C . PRO A 1 228 ? 24.710 -0.835 -8.487 1.00 30.72 227 PRO A C 1
ATOM 1952 O O . PRO A 1 228 ? 24.034 -0.097 -9.213 1.00 32.73 227 PRO A O 1
ATOM 1956 N N . ASP A 1 229 ? 24.196 -1.949 -7.908 1.00 27.27 228 ASP A N 1
ATOM 1957 C CA . ASP A 1 229 ? 22.819 -2.320 -8.191 1.00 28.14 228 ASP A CA 1
ATOM 1958 C C . ASP A 1 229 ? 21.879 -1.646 -7.195 1.00 20.68 228 ASP A C 1
ATOM 1959 O O . ASP A 1 229 ? 22.288 -1.293 -6.083 1.00 20.74 228 ASP A O 1
ATOM 1964 N N . PRO A 1 230 ? 20.631 -1.416 -7.590 1.00 17.51 229 PRO A N 1
ATOM 1965 C CA . PRO A 1 230 ? 19.720 -0.658 -6.723 1.00 15.66 229 PRO A CA 1
ATOM 1966 C C . PRO A 1 230 ? 19.299 -1.417 -5.477 1.00 16.50 229 PRO A C 1
ATOM 1967 O O . PRO A 1 230 ? 19.124 -2.637 -5.488 1.00 14.51 229 PRO A O 1
ATOM 1971 N N . TRP A 1 231 ? 19.087 -0.662 -4.403 1.00 13.91 230 TRP A N 1
ATOM 1972 C CA . TRP A 1 231 ? 18.570 -1.176 -3.146 1.00 13.12 230 TRP A CA 1
ATOM 1973 C C . TRP A 1 231 ? 17.114 -0.737 -2.952 1.00 13.18 230 TRP A C 1
ATOM 1974 O O . TRP A 1 231 ? 16.657 0.248 -3.531 1.00 13.82 230 TRP A O 1
ATOM 1985 N N . LEU A 1 232 ? 16.381 -1.479 -2.131 1.00 12.37 231 LEU A N 1
ATOM 1986 C CA . LEU A 1 232 ? 14.990 -1.151 -1.834 1.00 11.71 231 LEU A CA 1
ATOM 1987 C C . LEU A 1 232 ? 14.843 0.279 -1.330 1.00 11.57 231 LEU A C 1
ATOM 1988 O O . LEU A 1 232 ? 15.605 0.740 -0.470 1.00 10.74 231 LEU A O 1
ATOM 1993 N N . GLY A 1 233 ? 13.838 0.969 -1.863 1.00 12.31 232 GLY A N 1
ATOM 1994 C CA . GLY A 1 233 ? 13.518 2.310 -1.458 1.00 11.59 232 GLY A CA 1
ATOM 1995 C C . GLY A 1 233 ? 12.017 2.485 -1.357 1.00 10.95 232 GLY A C 1
ATOM 1996 O O . GLY A 1 233 ? 11.242 1.575 -1.672 1.00 13.09 232 GLY A O 1
ATOM 1997 N N . PRO A 1 234 ? 11.568 3.677 -0.963 1.00 12.01 233 PRO A N 1
ATOM 1998 C CA . PRO A 1 234 ? 12.377 4.871 -0.721 1.00 11.53 233 PRO A CA 1
ATOM 1999 C C . PRO A 1 234 ? 13.099 4.799 0.602 1.00 10.37 233 PRO A C 1
ATOM 2000 O O . PRO A 1 234 ? 12.664 4.146 1.562 1.00 11.38 233 PRO A O 1
ATOM 2004 N N . ASP A 1 235 ? 14.228 5.495 0.652 1.00 10.30 234 ASP A N 1
ATOM 2005 C CA . ASP A 1 235 ? 14.944 5.683 1.899 1.00 10.03 234 ASP A CA 1
ATOM 2006 C C . ASP A 1 235 ? 14.157 6.626 2.806 1.00 9.95 234 ASP A C 1
ATOM 2007 O O . ASP A 1 235 ? 13.535 7.591 2.343 1.00 10.30 234 ASP A O 1
ATOM 2012 N N . VAL A 1 236 ? 14.219 6.351 4.105 1.00 9.51 235 VAL A N 1
ATOM 2013 C CA . VAL A 1 236 ? 13.493 7.154 5.082 1.00 9.57 235 VAL A CA 1
ATOM 2014 C C . VAL A 1 236 ? 13.746 8.659 4.972 1.00 9.81 235 VAL A C 1
ATOM 2015 O O . VAL A 1 236 ? 12.843 9.457 5.262 1.00 9.99 235 VAL A O 1
ATOM 2019 N N . GLN A 1 237 ? 14.961 9.085 4.634 1.00 10.01 236 GLN A N 1
ATOM 2020 C CA . GLN A 1 237 ? 15.239 10.521 4.556 1.00 10.97 236 GLN A CA 1
ATOM 2021 C C . GLN A 1 237 ? 14.424 11.150 3.431 1.00 10.02 236 GLN A C 1
ATOM 2022 O O . GLN A 1 237 ? 13.821 12.236 3.599 1.00 11.97 236 GLN A O 1
ATOM 2028 N N . ASP A 1 238 ? 14.406 10.482 2.268 1.00 10.46 237 ASP A N 1
ATOM 2029 C CA . ASP A 1 238 ? 13.664 10.980 1.118 1.00 11.00 237 ASP A CA 1
ATOM 2030 C C . ASP A 1 238 ? 12.171 10.872 1.353 1.00 10.05 237 ASP A C 1
ATOM 2031 O O . ASP A 1 238 ? 11.418 11.788 1.013 1.00 11.45 237 ASP A O 1
ATOM 2036 N N . LEU A 1 239 ? 11.725 9.741 1.911 1.00 10.56 238 LEU A N 1
ATOM 2037 C CA . LEU A 1 239 ? 10.310 9.556 2.184 1.00 10.53 238 LEU A CA 1
ATOM 2038 C C . LEU A 1 239 ? 9.778 10.642 3.107 1.00 9.96 238 LEU A C 1
ATOM 2039 O O . LEU A 1 239 ? 8.690 11.181 2.887 1.00 10.41 238 LEU A O 1
ATOM 2044 N N . THR A 1 240 ? 10.521 10.957 4.173 1.00 9.89 239 THR A N 1
ATOM 2045 C CA . THR A 1 240 ? 10.099 11.998 5.114 1.00 9.65 239 THR A CA 1
ATOM 2046 C C . THR A 1 240 ? 9.869 13.308 4.377 1.00 10.34 239 THR A C 1
ATOM 2047 O O . THR A 1 240 ? 8.822 13.962 4.544 1.00 10.55 239 THR A O 1
ATOM 2051 N N . ARG A 1 241 ? 10.857 13.716 3.559 1.00 10.32 240 ARG A N 1
ATOM 2052 C CA . ARG A 1 241 ? 10.707 15.006 2.886 1.00 11.20 240 ARG A CA 1
ATOM 2053 C C . ARG A 1 241 ? 9.566 14.975 1.881 1.00 11.25 240 ARG A C 1
ATOM 2054 O O . ARG A 1 241 ? 8.808 15.951 1.767 1.00 12.69 240 ARG A O 1
ATOM 2062 N N . ASP A 1 242 ? 9.432 13.890 1.137 1.00 11.49 241 ASP A N 1
ATOM 2063 C CA . ASP A 1 242 ? 8.360 13.796 0.154 1.00 13.02 241 ASP A CA 1
ATOM 2064 C C . ASP A 1 242 ? 6.990 13.872 0.820 1.00 12.49 241 ASP A C 1
ATOM 2065 O O . ASP A 1 242 ? 6.099 14.595 0.362 1.00 12.83 241 ASP A O 1
ATOM 2070 N N . LEU A 1 243 ? 6.792 13.131 1.905 1.00 10.57 242 LEU A N 1
ATOM 2071 C CA . LEU A 1 243 ? 5.502 13.173 2.586 1.00 12.35 242 LEU A CA 1
ATOM 2072 C C . LEU A 1 243 ? 5.219 14.557 3.146 1.00 11.92 242 LEU A C 1
ATOM 2073 O O . LEU A 1 243 ? 4.071 15.029 3.116 1.00 12.80 242 LEU A O 1
ATOM 2078 N N . PHE A 1 244 ? 6.254 15.225 3.673 1.00 11.60 243 PHE A N 1
ATOM 2079 C CA . PHE A 1 244 ? 6.084 16.595 4.137 1.00 11.44 243 PHE A CA 1
ATOM 2080 C C . PHE A 1 244 ? 5.675 17.521 2.990 1.00 12.42 243 PHE A C 1
ATOM 2081 O O . PHE A 1 244 ? 4.749 18.338 3.137 1.00 13.65 243 PHE A O 1
ATOM 2089 N N . GLU A 1 245 ? 6.345 17.429 1.846 1.00 12.56 244 GLU A N 1
ATOM 2090 C CA A GLU A 1 245 ? 5.963 18.266 0.712 0.51 14.59 244 GLU A CA 1
ATOM 2091 C CA B GLU A 1 245 ? 5.966 18.260 0.707 0.49 14.48 244 GLU A CA 1
ATOM 2092 C C . GLU A 1 245 ? 4.531 17.974 0.271 1.00 14.41 244 GLU A C 1
ATOM 2093 O O . GLU A 1 245 ? 3.792 18.893 -0.105 1.00 18.27 244 GLU A O 1
ATOM 2104 N N . GLN A 1 246 ? 4.114 16.708 0.338 1.00 16.25 245 GLN A N 1
ATOM 2105 C CA . GLN A 1 246 ? 2.773 16.319 -0.102 1.00 17.92 245 GLN A CA 1
ATOM 2106 C C . GLN A 1 246 ? 1.683 16.810 0.843 1.00 17.17 245 GLN A C 1
ATOM 2107 O O . GLN A 1 246 ? 0.605 17.223 0.388 1.00 20.64 245 GLN A O 1
ATOM 2113 N N . LYS A 1 247 ? 1.899 16.708 2.157 1.00 18.65 246 LYS A N 1
ATOM 2114 C CA . LYS A 1 247 ? 0.799 16.910 3.092 1.00 21.86 246 LYS A CA 1
ATOM 2115 C C . LYS A 1 247 ? 1.128 17.744 4.313 1.00 19.08 246 LYS A C 1
ATOM 2116 O O . LYS A 1 247 ? 0.214 18.016 5.098 1.00 22.82 246 LYS A O 1
ATOM 2122 N N . GLY A 1 248 ? 2.379 18.147 4.515 1.00 15.96 247 GLY A N 1
ATOM 2123 C CA . GLY A 1 248 ? 2.701 19.087 5.571 1.00 18.08 247 GLY A CA 1
ATOM 2124 C C . GLY A 1 248 ? 2.665 18.543 6.986 1.00 15.61 247 GLY A C 1
ATOM 2125 O O . GLY A 1 248 ? 2.457 19.317 7.929 1.00 17.95 247 GLY A O 1
ATOM 2126 N N . TYR A 1 249 ? 2.925 17.244 7.176 1.00 14.46 248 TYR A N 1
ATOM 2127 C CA . TYR A 1 249 ? 2.881 16.655 8.511 1.00 13.65 248 TYR A CA 1
ATOM 2128 C C . TYR A 1 249 ? 3.816 17.415 9.424 1.00 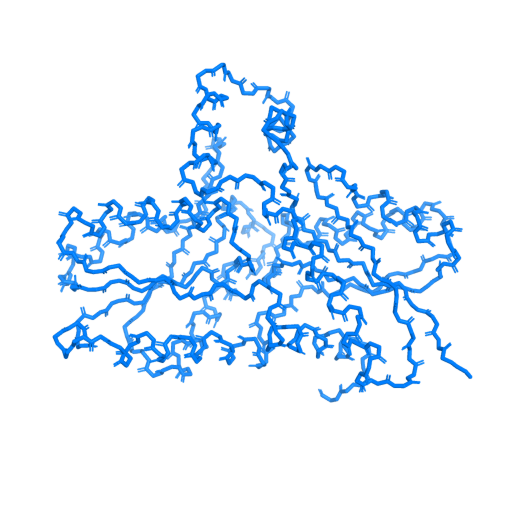13.76 248 TYR A C 1
ATOM 2129 O O . TYR A 1 249 ? 4.906 17.829 9.015 1.00 15.97 248 TYR A O 1
ATOM 2138 N N . GLN A 1 250 ? 3.389 17.584 10.671 1.00 13.51 249 GLN A N 1
ATOM 2139 C CA A GLN A 1 250 ? 4.083 18.358 11.690 0.39 14.74 249 GLN A CA 1
ATOM 2140 C CA B GLN A 1 250 ? 4.209 18.346 11.595 0.61 15.06 249 GLN A CA 1
ATOM 2141 C C . GLN A 1 250 ? 4.854 17.488 12.666 1.00 12.10 249 GLN A C 1
ATOM 2142 O O . GLN A 1 250 ? 5.554 18.025 13.529 1.00 11.76 249 GLN A O 1
ATOM 2153 N N . ALA A 1 251 ? 4.714 16.167 12.570 1.00 10.37 250 ALA A N 1
ATOM 2154 C CA . ALA A 1 251 ? 5.424 15.243 13.444 1.00 10.68 250 ALA A CA 1
ATOM 2155 C C . ALA A 1 251 ? 5.630 13.967 12.652 1.00 10.14 250 ALA A C 1
ATOM 2156 O O . ALA A 1 251 ? 4.717 13.546 11.926 1.00 10.83 250 ALA A O 1
ATOM 2158 N N . PHE A 1 252 ? 6.820 13.374 12.810 1.00 9.35 251 PHE A N 1
ATOM 2159 C CA . PHE A 1 252 ? 7.135 12.083 12.216 1.00 9.37 251 PHE A CA 1
ATOM 2160 C C . PHE A 1 252 ? 7.541 11.148 13.330 1.00 9.00 251 PHE A C 1
ATOM 2161 O O . PHE A 1 252 ? 8.349 11.519 14.191 1.00 10.39 251 PHE A O 1
ATOM 2169 N N . VAL A 1 253 ? 6.960 9.948 13.320 1.00 8.86 252 VAL A N 1
ATOM 2170 C CA . VAL A 1 253 ? 7.249 8.911 14.300 1.00 9.29 252 VAL A CA 1
ATOM 2171 C C . VAL A 1 253 ? 7.911 7.766 13.551 1.00 9.34 252 VAL A C 1
ATOM 2172 O O . VAL A 1 253 ? 7.298 7.202 12.631 1.00 10.34 252 VAL A O 1
ATOM 2176 N N . TYR A 1 254 ? 9.142 7.424 13.930 1.00 8.93 253 TYR A N 1
ATOM 2177 C CA . TYR A 1 254 ? 9.922 6.386 13.258 1.00 8.85 253 TYR A CA 1
ATOM 2178 C C . TYR A 1 254 ? 9.881 5.115 14.087 1.00 7.88 253 TYR A C 1
ATOM 2179 O O . TYR A 1 254 ? 10.287 5.112 15.260 1.00 8.77 253 TYR A O 1
ATOM 2188 N N . VAL A 1 255 ? 9.400 4.041 13.469 1.00 8.43 254 VAL A N 1
ATOM 2189 C CA . VAL A 1 255 ? 9.410 2.702 14.048 1.00 9.21 254 VAL A CA 1
ATOM 2190 C C . VAL A 1 255 ? 10.297 1.833 13.179 1.00 8.45 254 VAL A C 1
ATOM 2191 O O . VAL A 1 255 ? 9.856 1.301 12.147 1.00 8.25 254 VAL A O 1
ATOM 2195 N N . PRO A 1 256 ? 11.586 1.688 13.553 1.00 8.40 255 PRO A N 1
ATOM 2196 C CA . PRO A 1 256 ? 12.521 0.885 12.735 1.00 8.64 255 PRO A CA 1
ATOM 2197 C C . PRO A 1 256 ? 12.375 -0.580 13.146 1.00 8.86 255 PRO A C 1
ATOM 2198 O O . PRO A 1 256 ? 13.254 -1.192 13.765 1.00 9.59 255 PRO A O 1
ATOM 2202 N N . VAL A 1 257 ? 11.208 -1.140 12.789 1.00 8.75 256 VAL A N 1
ATOM 2203 C CA . VAL A 1 257 ? 10.786 -2.465 13.244 1.00 8.81 256 VAL A CA 1
ATOM 2204 C C . VAL A 1 257 ? 11.763 -3.554 12.835 1.00 8.45 256 VAL A C 1
ATOM 2205 O O . VAL A 1 257 ? 11.837 -4.601 13.495 1.00 9.38 256 VAL A O 1
ATOM 2209 N N . GLY A 1 258 ? 12.495 -3.361 11.746 1.00 8.58 257 GLY A N 1
ATOM 2210 C CA . GLY A 1 258 ? 13.470 -4.363 11.346 1.00 9.82 257 GLY A CA 1
ATOM 2211 C C . GLY A 1 258 ? 14.665 -4.505 12.264 1.00 8.43 257 GLY A C 1
ATOM 2212 O O . GLY A 1 258 ? 15.366 -5.520 12.172 1.00 11.57 257 GLY A O 1
ATOM 2213 N N . PHE A 1 259 ? 14.889 -3.534 13.143 1.00 9.12 258 PHE A N 1
ATOM 2214 C CA . PHE A 1 259 ? 16.024 -3.492 14.054 1.00 9.50 258 PHE A CA 1
ATOM 2215 C C . PHE A 1 259 ? 15.549 -3.786 15.459 1.00 9.27 258 PHE A C 1
ATOM 2216 O O . PHE A 1 259 ? 14.438 -3.410 15.838 1.00 11.05 258 PHE A O 1
ATOM 2224 N N . VAL A 1 260 ? 16.379 -4.450 16.255 1.00 9.92 259 VAL A N 1
ATOM 2225 C CA . VAL A 1 260 ? 15.977 -4.856 17.599 1.00 10.41 259 VAL A CA 1
ATOM 2226 C C . VAL A 1 260 ? 16.747 -4.148 18.692 1.00 10.74 259 VAL A C 1
ATOM 2227 O O . VAL A 1 260 ? 16.454 -4.392 19.876 1.00 11.94 259 VAL A O 1
ATOM 2231 N N . ALA A 1 261 ? 17.697 -3.272 18.361 1.00 11.30 260 ALA A N 1
ATOM 2232 C CA . ALA A 1 261 ? 18.633 -2.748 19.345 1.00 12.25 260 ALA A CA 1
ATOM 2233 C C . ALA A 1 261 ? 19.072 -1.340 18.973 1.00 11.57 260 ALA A C 1
ATOM 2234 O O . ALA A 1 261 ? 18.982 -0.923 17.807 1.00 12.59 260 ALA A O 1
ATOM 2236 N N . ASP A 1 262 ? 19.560 -0.624 19.987 1.00 11.99 261 ASP A N 1
ATOM 2237 C CA . ASP A 1 262 ? 20.170 0.703 19.843 1.00 12.20 261 ASP A CA 1
ATOM 2238 C C . ASP A 1 262 ? 21.582 0.595 19.249 1.00 12.84 261 ASP A C 1
ATOM 2239 O O . ASP A 1 262 ? 22.591 0.737 19.945 1.00 14.92 261 ASP A O 1
ATOM 2244 N N . HIS A 1 263 ? 21.664 0.358 17.933 1.00 12.36 262 HIS A N 1
ATOM 2245 C CA . HIS A 1 263 ? 22.916 0.280 17.163 1.00 11.96 262 HIS A CA 1
ATOM 2246 C C . HIS A 1 263 ? 23.032 1.479 16.221 1.00 10.31 262 HIS A C 1
ATOM 2247 O O . HIS A 1 263 ? 22.206 2.387 16.238 1.00 11.30 262 HIS A O 1
ATOM 2254 N N . LEU A 1 264 ? 24.085 1.512 15.414 1.00 11.50 263 LEU A N 1
ATOM 2255 C CA . LEU A 1 264 ? 24.334 2.689 14.590 1.00 10.75 263 LEU A CA 1
ATOM 2256 C C . LEU A 1 264 ? 23.163 2.986 13.659 1.00 9.73 263 LEU A C 1
ATOM 2257 O O . LEU A 1 264 ? 22.846 4.156 13.412 1.00 10.39 263 LEU A O 1
ATOM 2262 N N . GLU A 1 265 ? 22.504 1.948 13.138 1.00 11.04 264 GLU A N 1
ATOM 2263 C CA A GLU A 1 265 ? 21.422 2.167 12.178 0.52 11.58 264 GLU A CA 1
ATOM 2264 C CA B GLU A 1 265 ? 21.448 2.187 12.172 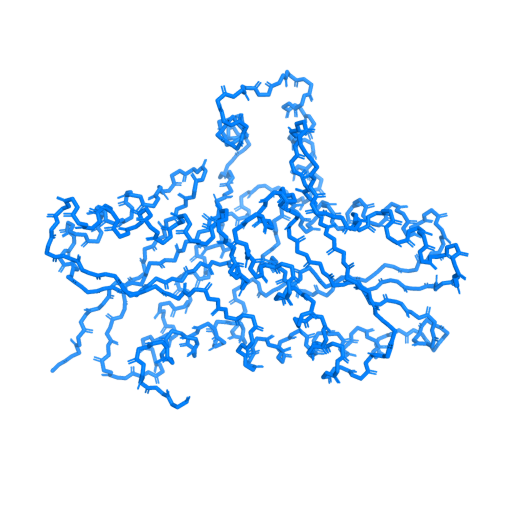0.48 11.44 264 GLU A CA 1
ATOM 2265 C C . GLU A 1 265 ? 20.280 2.945 12.797 1.00 11.23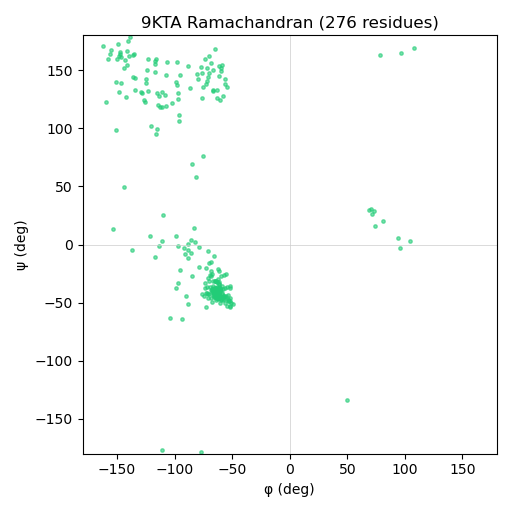 264 GLU A C 1
ATOM 2266 O O . GLU A 1 265 ? 19.627 3.751 12.117 1.00 16.80 264 GLU A O 1
ATOM 2277 N N . VAL A 1 266 ? 19.995 2.728 14.066 1.00 10.53 265 VAL A N 1
ATOM 2278 C CA . VAL A 1 266 ? 18.923 3.484 14.695 1.00 9.86 265 VAL A CA 1
ATOM 2279 C C . VAL A 1 266 ? 19.424 4.793 15.279 1.00 9.11 265 VAL A C 1
ATOM 2280 O O . VAL A 1 266 ? 18.880 5.870 15.014 1.00 9.95 265 VAL A O 1
ATOM 2284 N N . LEU A 1 267 ? 20.484 4.725 16.082 1.00 9.31 266 LEU A N 1
ATOM 2285 C CA . LEU A 1 267 ? 20.961 5.900 16.792 1.00 9.33 266 LEU A CA 1
ATOM 2286 C C . LEU A 1 267 ? 21.512 6.957 15.852 1.00 8.64 266 LEU A C 1
ATOM 2287 O O . LEU A 1 267 ? 21.499 8.138 16.190 1.00 10.37 266 LEU A O 1
ATOM 2292 N N . TYR A 1 268 ? 22.086 6.555 14.724 1.00 9.54 267 TYR A N 1
ATOM 2293 C CA A TYR A 1 268 ? 22.565 7.517 13.745 0.55 9.38 267 TYR A CA 1
ATOM 2294 C CA B TYR A 1 268 ? 22.604 7.479 13.713 0.45 9.06 267 TYR A CA 1
ATOM 2295 C C . TYR A 1 268 ? 21.620 7.624 12.555 1.00 8.69 267 TYR A C 1
ATOM 2296 O O . TYR A 1 268 ? 21.161 8.726 12.242 1.00 9.60 267 TYR A O 1
ATOM 2313 N N . ASP A 1 269 ? 21.284 6.512 11.888 1.00 9.27 268 ASP A N 1
ATOM 2314 C CA . ASP A 1 269 ? 20.514 6.661 10.655 1.00 9.55 268 ASP A CA 1
ATOM 2315 C C . ASP A 1 269 ? 19.076 7.138 10.899 1.00 9.85 268 ASP A C 1
ATOM 2316 O O . ASP A 1 269 ? 18.478 7.726 9.990 1.00 10.34 268 ASP A O 1
ATOM 2321 N N . ASN A 1 270 ? 18.486 6.879 12.075 1.00 9.00 269 ASN A N 1
ATOM 2322 C CA . ASN A 1 270 ? 17.229 7.541 12.419 1.00 9.38 269 ASN A CA 1
ATOM 2323 C C . ASN A 1 270 ? 17.497 8.805 13.227 1.00 8.42 269 ASN A C 1
ATOM 2324 O O . ASN A 1 270 ? 17.188 9.922 12.777 1.00 8.62 269 ASN A O 1
ATOM 2329 N N . ASP A 1 271 ? 18.071 8.646 14.423 1.00 8.71 270 ASP A N 1
ATOM 2330 C CA . ASP A 1 271 ? 18.066 9.734 15.400 1.00 8.81 270 ASP A CA 1
ATOM 2331 C C . ASP A 1 271 ? 18.971 10.899 15.018 1.00 8.97 270 ASP A C 1
ATOM 2332 O O . ASP A 1 271 ? 18.845 11.966 15.627 1.00 9.55 270 ASP A O 1
ATOM 2337 N N . TYR A 1 272 ? 19.890 10.712 14.066 1.00 8.97 271 TYR A N 1
ATOM 2338 C CA . TYR A 1 272 ? 20.616 11.813 13.435 1.00 9.11 271 TYR A CA 1
ATOM 2339 C C . TYR A 1 272 ? 20.070 12.091 12.038 1.00 8.19 271 TYR A C 1
ATOM 2340 O O . TYR A 1 272 ? 19.559 13.183 11.789 1.00 9.46 271 TYR A O 1
ATOM 2349 N N . GLU A 1 273 ? 20.177 11.133 11.109 1.00 8.74 272 GLU A N 1
ATOM 2350 C CA . GLU A 1 273 ? 19.901 11.478 9.718 1.00 8.86 272 GLU A CA 1
ATOM 2351 C C . GLU A 1 273 ? 18.443 11.853 9.487 1.00 9.28 272 GLU A C 1
ATOM 2352 O O . GLU A 1 273 ? 18.158 12.790 8.724 1.00 10.54 272 GLU A O 1
ATOM 2358 N N . CYS A 1 274 ? 17.479 11.123 10.093 1.00 8.09 273 CYS A N 1
ATOM 2359 C CA . CYS A 1 274 ? 16.085 11.521 9.905 1.00 8.46 273 CYS A CA 1
ATOM 2360 C C . CYS A 1 274 ? 15.780 12.808 10.663 1.00 8.11 273 CYS A C 1
ATOM 2361 O O . CYS A 1 274 ? 15.011 13.644 10.166 1.00 8.67 273 CYS A O 1
ATOM 2364 N N . LYS A 1 275 ? 16.375 12.977 11.838 1.00 8.86 274 LYS A N 1
ATOM 2365 C CA . LYS A 1 275 ? 16.226 14.180 12.644 1.00 9.23 274 LYS A CA 1
ATOM 2366 C C . LYS A 1 275 ? 16.743 15.423 11.915 1.00 8.40 274 LYS A C 1
ATOM 2367 O O . LYS A 1 275 ? 16.180 16.513 12.070 1.00 9.54 274 LYS A O 1
ATOM 2373 N N . VAL A 1 276 ? 17.795 15.304 11.105 1.00 8.99 275 VAL A N 1
ATOM 2374 C CA . VAL A 1 276 ? 18.220 16.455 10.288 1.00 9.42 275 VAL A CA 1
ATOM 2375 C C . VAL A 1 276 ? 17.078 16.921 9.407 1.00 8.72 275 VAL A C 1
ATOM 2376 O O . VAL A 1 276 ? 16.815 18.125 9.269 1.00 10.10 275 VAL A O 1
ATOM 2380 N N . VAL A 1 277 ? 16.394 15.960 8.782 1.00 9.42 276 VAL A N 1
ATOM 2381 C CA . VAL A 1 277 ? 15.312 16.276 7.864 1.00 8.99 276 VAL A CA 1
ATOM 2382 C C . VAL A 1 277 ? 14.127 16.878 8.609 1.00 8.65 276 VAL A C 1
ATOM 2383 O O . VAL A 1 277 ? 13.577 17.908 8.193 1.00 9.48 276 VAL A O 1
ATOM 2387 N N . THR A 1 278 ? 13.695 16.238 9.700 1.00 8.40 277 THR A N 1
ATOM 2388 C CA . THR A 1 278 ? 12.560 16.793 10.433 1.00 8.53 277 THR A CA 1
ATOM 2389 C C . THR A 1 278 ? 12.888 18.180 10.964 1.00 8.70 277 THR A C 1
ATOM 2390 O O . THR A 1 278 ? 12.044 19.092 10.891 1.00 9.43 277 THR A O 1
ATOM 2394 N N . ASP A 1 279 ? 14.122 18.395 11.440 1.00 8.42 278 ASP A N 1
ATOM 2395 C CA . ASP A 1 279 ? 14.496 19.733 11.876 1.00 9.13 278 ASP A CA 1
ATOM 2396 C C . ASP A 1 279 ? 14.435 20.718 10.721 1.00 9.49 278 ASP A C 1
ATOM 2397 O O . ASP A 1 279 ? 14.023 21.865 10.910 1.00 10.09 278 ASP A O 1
ATOM 2402 N N . ASP A 1 280 ? 14.860 20.297 9.531 1.00 8.85 279 ASP A N 1
ATOM 2403 C CA . ASP A 1 280 ? 14.904 21.203 8.392 1.00 9.99 279 ASP A CA 1
ATOM 2404 C C . ASP A 1 280 ? 13.517 21.652 7.999 1.00 9.76 279 ASP A C 1
ATOM 2405 O O . ASP A 1 280 ? 13.319 22.811 7.607 1.00 11.41 279 ASP A O 1
ATOM 2410 N N . ILE A 1 281 ? 12.537 20.744 8.096 1.00 10.08 280 ILE A N 1
ATOM 2411 C CA . ILE A 1 281 ? 11.176 21.032 7.674 1.00 10.80 280 ILE A CA 1
ATOM 2412 C C . ILE A 1 281 ? 10.324 21.578 8.809 1.00 11.05 280 ILE A C 1
ATOM 2413 O O . ILE A 1 281 ? 9.157 21.932 8.575 1.00 15.21 280 ILE A O 1
ATOM 2418 N N . GLY A 1 282 ? 10.855 21.667 10.019 1.00 11.37 281 GLY A N 1
ATOM 2419 C CA . GLY A 1 282 ? 10.112 22.200 11.142 1.00 11.74 281 GLY A CA 1
ATOM 2420 C C . GLY A 1 282 ? 9.168 21.227 11.789 1.00 11.54 281 GLY A C 1
ATOM 2421 O O . GLY A 1 282 ? 8.239 21.657 12.479 1.00 14.28 281 GLY A O 1
ATOM 2422 N N . ALA A 1 283 ? 9.363 19.942 11.599 1.00 10.47 282 ALA A N 1
ATOM 2423 C CA . ALA A 1 283 ? 8.509 18.939 12.210 1.00 10.60 282 ALA A CA 1
ATOM 2424 C C . ALA A 1 283 ? 9.171 18.402 13.471 1.00 10.43 282 ALA A C 1
ATOM 2425 O O . ALA A 1 283 ? 10.394 18.455 13.618 1.00 10.99 282 ALA A O 1
ATOM 2427 N N . SER A 1 284 ? 8.354 17.857 14.375 1.00 10.07 283 SER A N 1
ATOM 2428 C CA . SER A 1 284 ? 8.854 17.138 15.538 1.00 10.18 283 SER A CA 1
ATOM 2429 C C . SER A 1 284 ? 9.248 15.722 15.148 1.00 9.45 283 SER A C 1
ATOM 2430 O O . SER A 1 284 ? 8.636 15.100 14.268 1.00 11.40 283 SER A O 1
ATOM 2433 N N . TYR A 1 285 ? 10.272 15.221 15.824 1.00 9.32 284 TYR A N 1
ATOM 2434 C CA . TYR A 1 285 ? 10.830 13.892 15.622 1.00 9.12 284 TYR A CA 1
ATOM 2435 C C . TYR A 1 285 ? 10.531 13.023 16.837 1.00 9.05 284 TYR A C 1
ATOM 2436 O O . TYR A 1 285 ? 10.841 13.413 17.964 1.00 9.71 284 TYR A O 1
ATOM 2445 N N . TYR A 1 286 ? 10.017 11.816 16.602 1.00 8.65 285 TYR A N 1
ATOM 2446 C CA . TYR A 1 286 ? 9.844 10.819 17.646 1.00 9.16 285 TYR A CA 1
ATOM 2447 C C . TYR A 1 286 ? 10.331 9.481 17.130 1.00 8.66 285 TYR A C 1
ATOM 2448 O O . TYR A 1 286 ? 10.116 9.154 15.964 1.00 9.25 285 TYR A O 1
ATOM 2457 N N . ARG A 1 287 ? 10.943 8.705 18.008 1.00 10.14 286 ARG A N 1
ATOM 2458 C CA . ARG A 1 287 ? 11.435 7.374 17.657 1.00 9.35 286 ARG A CA 1
ATOM 2459 C C . ARG A 1 287 ? 11.359 6.578 18.946 1.00 9.72 286 ARG A C 1
ATOM 2460 O O . ARG A 1 287 ? 12.222 6.734 19.813 1.00 10.72 286 ARG A O 1
ATOM 2468 N N . PRO A 1 288 ? 10.306 5.776 19.144 1.00 10.00 287 PRO A N 1
ATOM 2469 C CA . PRO A 1 288 ? 10.128 5.091 20.437 1.00 10.90 287 PRO A CA 1
ATOM 2470 C C . PRO A 1 288 ? 11.234 4.088 20.699 1.00 10.45 287 PRO A C 1
ATOM 2471 O O . PRO A 1 288 ? 11.997 3.707 19.812 1.00 9.95 287 PRO A O 1
ATOM 2475 N N . GLU A 1 289 ? 11.281 3.618 21.953 1.00 10.49 288 GLU A N 1
ATOM 2476 C CA A GLU A 1 289 ? 12.395 2.783 22.386 0.44 11.25 288 GLU A CA 1
ATOM 2477 C CA B GLU A 1 289 ? 12.383 2.769 22.401 0.56 11.26 288 GLU A CA 1
ATOM 2478 C C . GLU A 1 289 ? 12.468 1.488 21.591 1.00 10.23 288 GLU A C 1
ATOM 2479 O O . GLU A 1 289 ? 11.463 0.824 21.354 1.00 10.90 288 GLU A O 1
ATOM 2490 N N . MET A 1 290 ? 13.684 1.133 21.195 1.00 10.26 289 MET A N 1
ATOM 2491 C CA . MET A 1 290 ? 13.924 -0.157 20.599 1.00 10.06 289 MET A CA 1
ATOM 2492 C C . MET A 1 290 ? 13.734 -1.258 21.643 1.00 9.18 289 MET A C 1
ATOM 2493 O O . MET A 1 290 ? 13.867 -1.027 22.846 1.00 10.50 289 MET A O 1
ATOM 2498 N N . PRO A 1 291 ? 13.437 -2.478 21.188 1.00 9.75 290 PRO A N 1
ATOM 2499 C CA . PRO A 1 291 ? 13.238 -3.592 22.136 1.00 11.00 290 PRO A CA 1
ATOM 2500 C C . PRO A 1 291 ? 14.408 -3.825 23.081 1.00 8.40 290 PRO A C 1
ATOM 2501 O O . PRO A 1 291 ? 14.200 -4.021 24.291 1.00 10.40 290 PRO A O 1
ATOM 2505 N N . ASN A 1 292 ? 15.645 -3.807 22.567 1.00 9.51 291 ASN A N 1
ATOM 2506 C CA . ASN A 1 292 ? 16.831 -4.081 23.359 1.00 9.69 291 ASN A CA 1
ATOM 2507 C C . ASN A 1 292 ? 16.598 -5.381 24.130 1.00 10.30 291 ASN A C 1
ATOM 2508 O O . ASN A 1 292 ? 16.145 -6.362 23.536 1.00 10.44 291 ASN A O 1
ATOM 2513 N N . ALA A 1 293 ? 16.906 -5.445 25.418 1.00 10.08 292 ALA A N 1
ATOM 2514 C CA . ALA A 1 293 ? 16.781 -6.677 26.187 1.00 11.03 292 ALA A CA 1
ATOM 2515 C C . ALA A 1 293 ? 15.636 -6.591 27.191 1.00 10.48 292 ALA A C 1
ATOM 2516 O O . ALA A 1 293 ? 15.641 -7.289 28.210 1.00 11.59 292 ALA A O 1
ATOM 2518 N N . LYS A 1 294 ? 14.647 -5.745 26.921 1.00 11.49 293 LYS A N 1
ATOM 2519 C CA A LYS A 1 294 ? 13.592 -5.550 27.894 0.51 10.84 293 LYS A CA 1
ATOM 2520 C CA B LYS A 1 294 ? 13.530 -5.514 27.830 0.49 10.48 293 LYS A CA 1
ATOM 2521 C C . LYS A 1 294 ? 12.698 -6.780 28.011 1.00 9.97 293 LYS A C 1
ATOM 2522 O O . LYS A 1 294 ? 12.486 -7.507 27.042 1.00 9.97 293 LYS A O 1
ATOM 2533 N N . PRO A 1 295 ? 12.181 -7.029 29.216 1.00 9.21 294 PRO A N 1
ATOM 2534 C CA . PRO A 1 295 ? 11.430 -8.273 29.458 1.00 9.96 294 PRO A CA 1
ATOM 2535 C C . PRO A 1 295 ? 10.281 -8.497 28.498 1.00 9.50 294 PRO A C 1
ATOM 2536 O O . PRO A 1 295 ? 10.055 -9.640 28.093 1.00 10.26 294 PRO A O 1
ATOM 2540 N N . GLU A 1 296 ? 9.557 -7.455 28.082 1.00 9.50 295 GLU A N 1
ATOM 2541 C CA . GLU A 1 296 ? 8.434 -7.692 27.181 1.00 9.91 295 GLU A CA 1
ATOM 2542 C C . GLU A 1 296 ? 8.925 -8.301 25.871 1.00 8.46 295 GLU A C 1
ATOM 2543 O O . GLU A 1 296 ? 8.290 -9.209 25.291 1.00 9.70 295 GLU A O 1
ATOM 2549 N N . PHE A 1 297 ? 10.056 -7.813 25.382 1.00 9.09 296 PHE A N 1
ATOM 2550 C CA . PHE A 1 297 ? 10.606 -8.323 24.131 1.00 8.64 296 PHE A CA 1
ATOM 2551 C C . PHE A 1 297 ? 11.167 -9.719 24.314 1.00 8.31 296 PHE A C 1
ATOM 2552 O O . PHE A 1 297 ? 10.967 -10.594 23.463 1.00 8.98 296 PHE A O 1
ATOM 2560 N N . ILE A 1 298 ? 11.867 -9.954 25.421 1.00 9.12 297 ILE A N 1
ATOM 2561 C CA . ILE A 1 298 ? 12.427 -11.278 25.670 1.00 8.81 297 ILE A CA 1
ATOM 2562 C C . ILE A 1 298 ? 11.308 -12.309 25.762 1.00 8.43 297 ILE A C 1
ATOM 2563 O O . ILE A 1 298 ? 11.448 -13.438 25.277 1.00 9.31 297 ILE A O 1
ATOM 2568 N N . ASP A 1 299 ? 10.169 -11.939 26.352 1.00 9.45 298 ASP A N 1
ATOM 2569 C CA . ASP A 1 299 ? 9.052 -12.876 26.416 1.00 8.67 298 ASP A CA 1
ATOM 2570 C C . ASP A 1 299 ? 8.479 -13.161 25.033 1.00 8.66 298 ASP A C 1
ATOM 2571 O O . ASP A 1 299 ? 8.095 -14.300 24.737 1.00 9.11 298 ASP A O 1
ATOM 2576 N N . ALA A 1 300 ?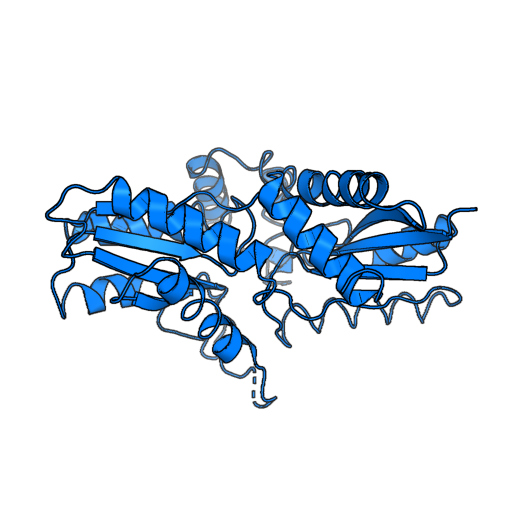 8.413 -12.134 24.176 1.00 8.56 299 ALA A N 1
ATOM 2577 C CA . ALA A 1 300 ? 8.017 -12.367 22.792 1.00 8.96 299 ALA A CA 1
ATOM 2578 C C . ALA A 1 300 ? 8.938 -13.376 22.110 1.00 8.36 299 ALA A C 1
ATOM 2579 O O . ALA A 1 300 ? 8.467 -14.321 21.454 1.00 9.27 299 ALA A O 1
ATOM 2581 N N . LEU A 1 301 ? 10.254 -13.193 22.250 1.00 9.05 300 LEU A N 1
ATOM 2582 C CA . LEU A 1 301 ? 11.196 -14.117 21.607 1.00 9.35 300 LEU A CA 1
ATOM 2583 C C . LEU A 1 301 ? 11.093 -15.522 22.195 1.00 8.73 300 LEU A C 1
ATOM 2584 O O . LEU A 1 301 ? 11.205 -16.524 21.478 1.00 8.77 300 LEU A O 1
ATOM 2589 N N . ALA A 1 302 ? 10.885 -15.618 23.504 1.00 8.60 301 ALA A N 1
ATOM 2590 C CA . ALA A 1 302 ? 10.754 -16.946 24.115 1.00 9.29 301 ALA A CA 1
ATOM 2591 C C . ALA A 1 302 ? 9.544 -17.666 23.526 1.00 8.64 301 ALA A C 1
ATOM 2592 O O . ALA A 1 302 ? 9.599 -18.869 23.248 1.00 9.08 301 ALA A O 1
ATOM 2594 N N . THR A 1 303 ? 8.432 -16.939 23.358 1.00 8.73 302 THR A N 1
ATOM 2595 C CA . THR A 1 303 ? 7.242 -17.520 22.747 1.00 9.26 302 THR A CA 1
ATOM 2596 C C . THR A 1 303 ? 7.517 -17.964 21.324 1.00 8.81 302 THR A C 1
ATOM 2597 O O . THR A 1 303 ? 7.057 -19.030 20.909 1.00 9.73 302 THR A O 1
ATOM 2601 N N . VAL A 1 304 ? 8.238 -17.146 20.540 1.00 9.11 303 VAL A N 1
ATOM 2602 C CA . VAL A 1 304 ? 8.629 -17.546 19.191 1.00 9.33 303 VAL A CA 1
ATOM 2603 C C . VAL A 1 304 ? 9.337 -18.892 19.213 1.00 8.62 303 VAL A C 1
ATOM 2604 O O . VAL A 1 304 ? 9.053 -19.792 18.404 1.00 9.38 303 VAL A O 1
ATOM 2608 N N . VAL A 1 305 ? 10.317 -19.034 20.107 1.00 8.40 304 VAL A N 1
ATOM 2609 C CA . VAL A 1 305 ? 11.106 -20.265 20.164 1.00 9.19 304 VAL A CA 1
ATOM 2610 C C . VAL A 1 305 ? 10.238 -21.453 20.554 1.00 8.80 304 VAL A C 1
ATOM 2611 O O . VAL A 1 305 ? 10.303 -22.522 19.936 1.00 9.85 304 VAL A O 1
ATOM 2615 N N . LEU A 1 306 ? 9.430 -21.294 21.598 1.00 8.71 305 LEU A N 1
ATOM 2616 C CA . LEU A 1 306 ? 8.620 -22.428 22.051 1.00 9.64 305 LEU A CA 1
ATOM 2617 C C . LEU A 1 306 ? 7.566 -22.814 21.024 1.00 9.62 305 LEU A C 1
ATOM 2618 O O . LEU A 1 306 ? 7.267 -24.005 20.862 1.00 10.56 305 LEU A O 1
ATOM 2623 N N . LYS A 1 307 ? 6.989 -21.833 20.321 1.00 9.83 306 LYS A N 1
ATOM 2624 C CA . LYS A 1 307 ? 6.088 -22.149 19.216 1.00 11.12 306 LYS A CA 1
ATOM 2625 C C . LYS A 1 307 ? 6.809 -22.915 18.119 1.00 10.36 306 LYS A C 1
ATOM 2626 O O . LYS A 1 307 ? 6.258 -23.882 17.578 1.00 11.77 306 LYS A O 1
ATOM 2632 N N . LYS A 1 308 ? 8.050 -22.525 17.795 1.00 10.88 307 LYS A N 1
ATOM 2633 C CA . LYS A 1 308 ? 8.796 -23.219 16.748 1.00 11.61 307 LYS A CA 1
ATOM 2634 C C . LYS A 1 308 ? 9.029 -24.677 17.113 1.00 11.41 307 LYS A C 1
ATOM 2635 O O . LYS A 1 308 ? 9.033 -25.553 16.229 1.00 13.46 307 LYS A O 1
ATOM 2641 N N . LEU A 1 309 ? 9.171 -24.961 18.402 1.00 10.60 308 LEU A N 1
ATOM 2642 C CA . LEU A 1 309 ? 9.359 -26.320 18.890 1.00 11.57 308 LEU A CA 1
ATOM 2643 C C . LEU A 1 309 ? 8.035 -27.044 19.166 1.00 11.59 308 LEU A C 1
ATOM 2644 O O . LEU A 1 309 ? 8.046 -28.204 19.600 1.00 11.83 308 LEU A O 1
ATOM 2649 N N . GLY A 1 310 ? 6.909 -26.386 18.935 1.00 11.14 309 GLY A N 1
ATOM 2650 C CA . GLY A 1 310 ? 5.607 -26.994 19.143 1.00 12.61 309 GLY A CA 1
ATOM 2651 C C . GLY A 1 310 ? 5.194 -27.149 20.582 1.00 12.51 309 GLY A C 1
ATOM 2652 O O . GLY A 1 310 ? 4.236 -27.881 20.857 1.00 13.57 309 GLY A O 1
ATOM 2653 N N . ARG A 1 311 ? 5.853 -26.463 21.508 1.00 12.00 310 ARG A N 1
ATOM 2654 C CA . ARG A 1 311 ? 5.637 -26.679 22.930 1.00 13.38 310 ARG A CA 1
ATOM 2655 C C . ARG A 1 311 ? 4.680 -25.690 23.562 1.00 16.00 310 ARG A C 1
ATOM 2656 O O . ARG A 1 311 ? 4.402 -25.798 24.766 1.00 18.82 310 ARG A O 1
ATOM 2664 N N . VAL A 1 312 ? 4.172 -24.736 22.792 1.00 17.27 311 VAL A N 1
ATOM 2665 C CA . VAL A 1 312 ? 3.039 -23.918 23.204 1.00 23.46 311 VAL A CA 1
ATOM 2666 C C . VAL A 1 312 ? 2.177 -23.718 21.967 1.00 33.20 311 VAL A C 1
ATOM 2667 O O . VAL A 1 312 ? 2.664 -23.792 20.833 1.00 31.54 311 VAL A O 1
ATOM 2671 N N . ASP A 1 313 ? 0.889 -23.476 22.191 1.00 44.76 312 ASP A N 1
ATOM 2672 C CA . ASP A 1 313 ? -0.038 -23.193 21.101 1.00 49.81 312 ASP A CA 1
ATOM 2673 C C . ASP A 1 313 ? 0.218 -21.794 20.537 1.00 40.39 312 ASP A C 1
ATOM 2674 O O . ASP A 1 313 ? 0.469 -21.627 19.345 1.00 45.43 312 ASP A O 1
#

Solvent-accessible surface area: 14250 Å² total; per-residue (Å²): 167,106,93,103,1,0,0,0,1,0,15,53,7,10,0,83,107,81,131,2,0,69,104,11,26,32,77,67,89,167,57,156,129,3,117,93,134,64,24,100,60,9,66,72,63,6,135,77,28,64,25,16,83,71,4,18,103,28,12,71,76,1,0,76,46,0,32,123,37,0,34,112,73,25,111,83,4,51,4,75,6,17,25,0,7,43,23,2,67,54,58,0,52,69,4,0,39,88,0,66,166,72,55,4,89,60,1,0,0,0,6,14,30,0,4,31,2,33,69,28,2,77,31,9,8,114,56,0,92,91,26,3,139,168,65,29,67,8,95,18,56,5,6,96,36,6,29,79,12,84,82,1,22,61,0,0,11,48,40,0,102,97,17,25,77,83,6,73,103,84,21,84,125,40,8,4,0,0,0,0,0,60,1,8,5,67,118,10,115,123,147,61,12,45,17,13,106,22,0,92,59,1,0,120,45,2,2,130,34,16,65,18,110,91,80,18,21,0,6,1,24,98,34,150,56,147,39,86,36,10,41,66,31,2,62,95,16,0,92,73,21,54,131,111,143,30,17,82,0,0,0,0,0,0,0,12,24,11,4,40,28,18,45,0,36,32,18,0,42,106,40,0,75,70,11,0,88,98,25,68,7,35,34,55,44,13,110,0,0,30,18,65,113,68,0,5,40,0,0,0,15,12,0,5,80,89,39,55,132,64,176

Nearest PDB structures (foldseek):
  3goq-assembly1_A  TM=1.003E+00  e=2.003E-60  Bacillus subtilis
  2h1v-assembly1_A  TM=9.958E-01  e=9.472E-60  Bacillus subtilis
  1ak1-assembly1_A  TM=1.001E+00  e=8.643E-59  Bacillus subtilis
  2ac2-assembly1_A  TM=1.002E+00  e=1.161E-56  Bacillus subtilis
  2q3j-assembly1_A  TM=9.969E-01  e=8.110E-57  Bacillus subtilis

InterPro domains:
  IPR001015 Ferrochelatase [MF_00323] (4-308)
  IPR001015 Ferrochelatase [PF00762] (5-307)
  IPR001015 Ferrochelatase [PTHR11108] (3-308)
  IPR001015 Ferrochelatase [TIGR00109] (1-308)
  IPR019772 Ferrochelatase, active site [PS00534] (178-196)
  IPR033644 Ferrochelatase, C-terminal [cd00419] (156-291)
  IPR033659 Ferrochelatase, N-terminal [cd03411] (6-150)

Radius of gyration: 19.83 Å; Cα contacts (8 Å, |Δi|>4): 573; chains: 1; bounding box: 46×58×42 Å

B-factor: mean 16.26, std 8.67, range [7.42, 67.47]